Protein AF-A0A9P7ACJ2-F1 (afdb_monomer_lite)

Structure (mmCIF, N/CA/C/O backbone):
data_AF-A0A9P7ACJ2-F1
#
_entry.id   AF-A0A9P7ACJ2-F1
#
loop_
_atom_site.group_PDB
_atom_site.id
_atom_site.type_symbol
_atom_site.label_atom_id
_atom_site.label_alt_id
_atom_site.label_comp_id
_atom_site.label_asym_id
_atom_site.label_entity_id
_atom_site.label_seq_id
_atom_site.pdbx_PDB_ins_code
_atom_site.Cartn_x
_atom_site.Cartn_y
_atom_site.Cartn_z
_atom_site.occupancy
_atom_site.B_iso_or_equiv
_atom_site.auth_seq_id
_atom_site.auth_comp_id
_atom_site.auth_asym_id
_atom_site.auth_atom_id
_atom_site.pdbx_PDB_model_num
ATOM 1 N N . GLU A 1 1 ? 1.907 -16.803 -10.319 1.00 71.00 1 GLU A N 1
ATOM 2 C CA . GLU A 1 1 ? 0.908 -15.993 -9.596 1.00 71.00 1 GLU A CA 1
ATOM 3 C C . GLU A 1 1 ? 1.613 -15.098 -8.576 1.00 71.00 1 GLU A C 1
ATOM 5 O O . GLU A 1 1 ? 2.590 -15.546 -7.972 1.00 71.00 1 GLU A O 1
ATOM 10 N N . TRP A 1 2 ? 1.227 -13.824 -8.471 1.00 79.88 2 TRP A N 1
ATOM 11 C CA . TRP A 1 2 ? 1.824 -12.871 -7.525 1.00 79.88 2 TRP A CA 1
ATOM 12 C C . TRP A 1 2 ? 1.078 -12.921 -6.194 1.00 79.88 2 TRP A C 1
ATOM 14 O O . TRP A 1 2 ? -0.145 -12.898 -6.174 1.00 79.88 2 TRP A O 1
ATOM 24 N N . ASP A 1 3 ? 1.826 -12.978 -5.095 1.00 78.25 3 ASP A N 1
ATOM 25 C CA . ASP A 1 3 ? 1.259 -12.884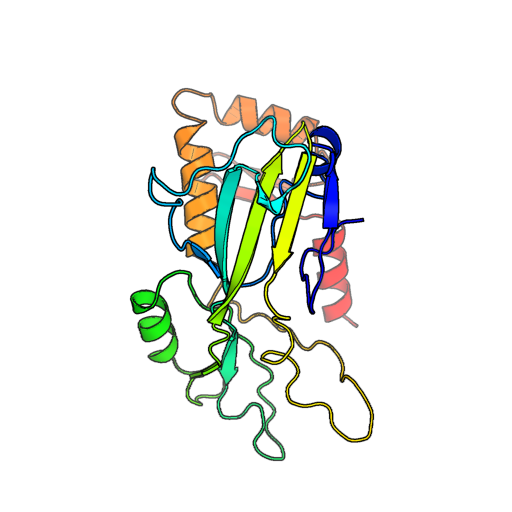 -3.755 1.00 78.25 3 ASP A CA 1
ATOM 26 C C . ASP A 1 3 ? 1.276 -11.418 -3.314 1.00 78.25 3 ASP A C 1
ATOM 28 O O . ASP A 1 3 ? 2.338 -10.799 -3.220 1.00 78.25 3 ASP A O 1
ATOM 32 N N . VAL A 1 4 ? 0.093 -10.858 -3.063 1.00 77.81 4 VAL A N 1
ATOM 33 C CA . VAL A 1 4 ? -0.084 -9.475 -2.603 1.00 77.81 4 VAL A CA 1
ATOM 34 C C . VAL A 1 4 ? 0.288 -9.285 -1.125 1.00 77.81 4 VAL A C 1
ATOM 36 O O . VAL A 1 4 ? 0.447 -8.145 -0.677 1.00 77.81 4 VAL A O 1
ATOM 39 N N . TRP A 1 5 ? 0.503 -10.373 -0.382 1.00 77.56 5 TRP A N 1
ATOM 40 C CA . TRP A 1 5 ? 0.991 -10.407 0.998 1.00 77.56 5 TRP A CA 1
ATOM 41 C C . TRP A 1 5 ? 2.322 -11.161 1.105 1.00 77.56 5 TRP A C 1
ATOM 43 O O . TRP A 1 5 ? 2.452 -12.059 1.934 1.00 77.56 5 TRP A O 1
ATOM 53 N N . PRO A 1 6 ? 3.348 -10.782 0.320 1.00 76.81 6 PRO A N 1
ATOM 54 C CA . PRO A 1 6 ? 4.563 -11.574 0.241 1.00 76.81 6 PRO A CA 1
ATOM 55 C C . PRO A 1 6 ? 5.229 -11.673 1.616 1.00 76.81 6 PRO A C 1
ATOM 57 O O . PRO A 1 6 ? 5.419 -10.660 2.303 1.00 76.81 6 PRO A O 1
ATOM 60 N N . ASP A 1 7 ? 5.609 -12.893 1.985 1.00 71.88 7 ASP A N 1
ATOM 61 C CA . ASP A 1 7 ? 6.256 -13.203 3.251 1.00 71.88 7 ASP A CA 1
ATOM 62 C C . ASP A 1 7 ? 7.425 -14.184 3.109 1.00 71.88 7 ASP A C 1
ATOM 64 O O . ASP A 1 7 ? 7.465 -15.043 2.238 1.00 71.88 7 ASP A O 1
ATOM 68 N N . GLY A 1 8 ? 8.397 -14.057 4.001 1.00 68.81 8 GLY A N 1
ATOM 69 C CA . GLY A 1 8 ? 9.643 -14.806 3.978 1.00 68.81 8 GLY A CA 1
ATOM 70 C C . GLY A 1 8 ? 10.685 -14.231 3.018 1.00 68.81 8 GLY A C 1
ATOM 71 O O . GLY A 1 8 ? 10.589 -13.110 2.513 1.00 68.81 8 GLY A O 1
ATOM 72 N N . HIS A 1 9 ? 11.736 -15.017 2.796 1.00 69.94 9 HIS A N 1
ATOM 73 C CA . HIS A 1 9 ? 12.822 -14.684 1.878 1.00 69.94 9 HIS A CA 1
ATOM 74 C C . HIS A 1 9 ? 12.446 -15.100 0.453 1.00 69.94 9 HIS A C 1
ATOM 76 O O . HIS A 1 9 ? 12.843 -16.157 -0.029 1.00 69.94 9 HIS A O 1
ATOM 82 N N . ILE A 1 10 ? 11.647 -14.271 -0.221 1.00 75.69 10 ILE A N 1
ATOM 83 C CA . ILE A 1 10 ? 11.154 -14.557 -1.573 1.00 75.69 10 ILE A CA 1
ATOM 84 C C . ILE A 1 10 ? 11.964 -13.778 -2.607 1.00 75.69 10 ILE A C 1
ATOM 86 O O . ILE A 1 10 ? 11.751 -12.589 -2.763 1.00 75.69 10 ILE A O 1
ATOM 90 N N . THR A 1 11 ? 12.803 -14.425 -3.413 1.00 83.50 11 THR A N 1
ATOM 91 C CA . THR A 1 11 ? 13.303 -13.779 -4.642 1.00 83.50 11 THR A CA 1
ATOM 92 C C . THR A 1 11 ? 12.479 -14.258 -5.822 1.00 83.50 11 THR A C 1
ATOM 94 O O . THR A 1 11 ? 12.395 -15.459 -6.067 1.00 83.50 11 THR A O 1
ATOM 97 N N . ARG A 1 12 ? 11.849 -13.336 -6.553 1.00 85.56 12 ARG A N 1
ATOM 98 C CA . ARG A 1 12 ? 11.113 -13.673 -7.778 1.00 85.56 12 ARG A CA 1
ATOM 99 C C . ARG A 1 12 ? 11.481 -12.724 -8.905 1.00 85.56 12 ARG A C 1
ATOM 101 O O . ARG A 1 12 ? 11.487 -11.508 -8.724 1.00 85.56 12 ARG A O 1
ATOM 108 N N . ILE A 1 13 ? 11.746 -13.301 -10.070 1.00 88.62 13 ILE A N 1
ATOM 109 C CA . ILE A 1 13 ? 12.074 -12.585 -11.299 1.00 88.62 13 ILE A CA 1
ATOM 110 C C . ILE A 1 13 ? 10.913 -12.768 -12.270 1.00 88.62 13 ILE A C 1
ATOM 112 O O . ILE A 1 13 ? 10.456 -13.884 -12.499 1.00 88.62 13 ILE A O 1
ATOM 116 N N . TYR A 1 14 ? 10.454 -11.665 -12.845 1.00 88.12 14 TYR A N 1
ATOM 117 C CA . TYR A 1 14 ? 9.382 -11.633 -13.830 1.00 88.12 14 TYR A CA 1
ATOM 118 C C . TYR A 1 14 ? 9.870 -10.927 -15.083 1.00 88.12 14 TYR A C 1
ATOM 120 O O . TYR A 1 14 ? 10.712 -10.030 -15.006 1.00 88.12 14 TYR A O 1
ATOM 128 N N . SER A 1 15 ? 9.305 -11.269 -16.239 1.00 89.56 15 SER A N 1
ATOM 129 C CA . SER A 1 15 ? 9.456 -10.406 -17.408 1.00 89.56 15 SER A CA 1
ATOM 130 C C . SER A 1 15 ? 8.738 -9.070 -17.169 1.00 89.56 15 SER A C 1
ATOM 132 O O . SER A 1 15 ? 7.783 -8.979 -16.392 1.00 89.56 15 SER A O 1
ATOM 134 N N . ARG A 1 16 ? 9.159 -8.006 -17.857 1.00 83.81 16 ARG A N 1
ATOM 135 C CA . ARG A 1 16 ? 8.504 -6.692 -17.775 1.00 83.81 16 ARG A CA 1
ATOM 136 C C . ARG A 1 16 ? 7.054 -6.739 -18.266 1.00 83.81 16 ARG A C 1
ATOM 138 O O . ARG A 1 16 ? 6.231 -5.964 -17.786 1.00 83.81 16 ARG A O 1
ATOM 145 N N . LYS A 1 17 ? 6.737 -7.648 -19.196 1.00 86.12 17 LYS A N 1
ATOM 146 C CA . LYS A 1 17 ? 5.363 -7.904 -19.645 1.00 86.12 17 LYS A CA 1
ATOM 147 C C . LYS A 1 17 ? 4.534 -8.534 -18.525 1.00 86.12 17 LYS A C 1
ATOM 149 O O . LYS A 1 17 ? 3.424 -8.079 -18.276 1.00 86.12 17 LYS A O 1
ATOM 154 N N . ASP A 1 18 ? 5.093 -9.508 -17.811 1.00 85.38 18 ASP A N 1
ATOM 155 C CA . ASP A 1 18 ? 4.392 -10.195 -16.721 1.00 85.38 18 ASP A CA 1
ATOM 156 C C . ASP A 1 18 ? 4.177 -9.296 -15.506 1.00 85.38 18 ASP A C 1
ATOM 158 O O . ASP A 1 18 ? 3.111 -9.329 -14.904 1.00 85.38 18 ASP A O 1
ATOM 162 N N . ALA A 1 19 ? 5.143 -8.426 -15.207 1.00 82.88 19 ALA A N 1
ATOM 163 C CA . ALA A 1 19 ? 5.033 -7.435 -14.138 1.00 82.88 19 ALA A CA 1
ATOM 164 C C . ALA A 1 19 ? 3.827 -6.488 -14.296 1.00 82.88 19 ALA A C 1
ATOM 166 O O . ALA A 1 19 ? 3.277 -6.016 -13.302 1.00 82.88 19 ALA A O 1
ATOM 167 N N . LYS A 1 20 ? 3.417 -6.222 -15.543 1.00 81.94 20 LYS A N 1
ATOM 168 C CA . LYS A 1 20 ? 2.295 -5.334 -15.875 1.00 81.94 20 LYS A CA 1
ATOM 169 C C . LYS A 1 20 ? 0.945 -6.042 -15.938 1.00 81.94 20 LYS A C 1
ATOM 171 O O . LYS A 1 20 ? -0.063 -5.367 -16.146 1.00 81.94 20 LYS A O 1
ATOM 176 N N . ARG A 1 21 ? 0.901 -7.372 -15.819 1.00 80.31 21 ARG A N 1
ATOM 177 C CA . ARG A 1 21 ? -0.377 -8.088 -15.859 1.00 80.31 21 ARG A CA 1
ATOM 178 C C . ARG A 1 21 ? -1.248 -7.678 -14.663 1.00 80.31 21 ARG A C 1
ATOM 180 O O . ARG A 1 21 ? -0.685 -7.391 -13.601 1.00 80.31 21 ARG A O 1
ATOM 187 N N . PRO A 1 22 ? -2.585 -7.653 -14.798 1.00 74.81 22 PRO A N 1
ATOM 188 C CA . PRO A 1 22 ? -3.486 -7.224 -13.727 1.00 74.81 22 PRO A CA 1
ATOM 189 C C . PRO A 1 22 ? -3.296 -7.979 -12.407 1.00 74.81 22 PRO A C 1
ATOM 191 O O . PRO A 1 22 ? -3.465 -7.389 -11.345 1.00 74.81 22 PRO A O 1
ATOM 194 N N . GLU A 1 23 ? -2.889 -9.250 -12.457 1.00 73.44 23 GLU A N 1
ATOM 195 C CA . GLU A 1 23 ? -2.688 -10.087 -11.268 1.00 73.44 23 GLU A CA 1
ATOM 196 C C . GLU A 1 23 ? -1.407 -9.713 -10.504 1.00 73.44 23 GLU A C 1
ATOM 198 O O . GLU A 1 23 ? -1.328 -9.885 -9.291 1.00 73.44 23 GLU A O 1
ATOM 203 N N . VAL A 1 24 ? -0.393 -9.185 -11.201 1.00 75.69 24 VAL A N 1
ATOM 204 C CA . VAL A 1 24 ? 0.878 -8.740 -10.599 1.00 75.69 24 VAL A CA 1
ATOM 205 C C . VAL A 1 24 ? 0.827 -7.258 -10.238 1.00 75.69 24 VAL A C 1
ATOM 207 O O . VAL A 1 24 ? 1.376 -6.848 -9.214 1.00 75.69 24 VAL A O 1
ATOM 210 N N . ASN A 1 25 ? 0.152 -6.460 -11.072 1.00 76.06 25 ASN A N 1
ATOM 211 C CA . ASN A 1 25 ? -0.132 -5.044 -10.869 1.00 76.06 25 ASN A CA 1
ATOM 212 C C . ASN A 1 25 ? 1.092 -4.264 -10.362 1.00 76.06 25 ASN A C 1
ATOM 214 O O . ASN A 1 25 ? 1.044 -3.661 -9.291 1.00 76.06 25 ASN A O 1
ATOM 218 N N . ASP A 1 26 ? 2.220 -4.316 -11.078 1.00 77.38 26 ASP A N 1
ATOM 219 C CA . ASP A 1 26 ? 3.465 -3.629 -10.700 1.00 77.38 26 ASP A CA 1
ATOM 220 C C . ASP A 1 26 ? 3.957 -3.951 -9.270 1.00 77.38 26 ASP A C 1
ATOM 222 O O . ASP A 1 26 ? 4.534 -3.100 -8.584 1.00 77.38 26 ASP A O 1
ATOM 226 N N . PHE A 1 27 ? 3.754 -5.191 -8.812 1.00 81.62 27 PHE A N 1
ATOM 227 C CA . PHE A 1 27 ? 4.180 -5.666 -7.490 1.00 81.62 27 PHE A CA 1
ATOM 228 C C . PHE A 1 27 ? 3.564 -4.864 -6.343 1.00 81.62 27 PHE A C 1
ATOM 230 O O . PHE A 1 27 ? 4.227 -4.529 -5.351 1.00 81.62 27 PHE A O 1
ATOM 237 N N . HIS A 1 28 ? 2.283 -4.515 -6.473 1.00 77.75 28 HIS A N 1
ATOM 238 C CA . HIS A 1 28 ? 1.547 -3.954 -5.352 1.00 77.75 28 HIS A CA 1
ATOM 239 C C . HIS A 1 28 ? 1.522 -4.965 -4.201 1.00 77.75 28 HIS A C 1
ATOM 241 O O . HIS A 1 28 ? 1.090 -6.105 -4.355 1.00 77.75 28 HIS A O 1
ATOM 247 N N . VAL A 1 29 ? 1.990 -4.512 -3.039 1.00 78.56 29 VAL A N 1
ATOM 248 C CA . VAL A 1 29 ? 1.886 -5.244 -1.778 1.00 78.56 29 VAL A CA 1
ATOM 249 C C . VAL A 1 29 ? 0.831 -4.588 -0.909 1.00 78.56 29 VAL A C 1
ATOM 251 O O . VAL A 1 29 ? 0.730 -3.356 -0.840 1.00 78.56 29 VAL A O 1
ATOM 254 N N . HIS A 1 30 ? 0.075 -5.413 -0.204 1.00 79.56 30 HIS A N 1
ATOM 255 C CA . HIS A 1 30 ? -0.868 -4.960 0.794 1.00 79.56 30 HIS A CA 1
ATOM 256 C C . HIS A 1 30 ? -0.220 -4.733 2.154 1.00 79.56 30 HIS A C 1
ATOM 258 O O . HIS A 1 30 ? -0.881 -4.186 3.022 1.00 79.56 30 HIS A O 1
ATOM 264 N N . TRP A 1 31 ? 1.073 -4.972 2.358 1.00 81.38 31 TRP A N 1
ATOM 265 C CA . TRP A 1 31 ? 1.761 -4.486 3.558 1.00 81.38 31 TRP A CA 1
ATOM 266 C C . TRP A 1 31 ? 1.743 -2.951 3.659 1.00 81.38 31 TRP A C 1
ATOM 268 O O . TRP A 1 31 ? 1.860 -2.236 2.659 1.00 81.38 31 TRP A O 1
ATOM 278 N N . ALA A 1 32 ? 1.553 -2.410 4.868 1.00 83.81 32 ALA A N 1
ATOM 279 C CA . ALA A 1 32 ? 1.722 -0.978 5.108 1.00 83.81 32 ALA A CA 1
ATOM 280 C C . ALA A 1 32 ? 3.204 -0.643 4.973 1.00 83.81 32 ALA A C 1
ATOM 282 O O . ALA A 1 32 ? 4.017 -1.207 5.699 1.00 83.81 32 ALA A O 1
ATOM 283 N N . CYS A 1 33 ? 3.575 0.232 4.040 1.00 85.69 33 CYS A N 1
ATOM 284 C CA . CYS A 1 33 ? 4.981 0.536 3.802 1.00 85.69 33 CYS A CA 1
ATOM 285 C C . CYS A 1 33 ? 5.240 2.027 3.593 1.00 85.69 33 CYS A C 1
ATOM 287 O O . CYS A 1 33 ? 4.452 2.719 2.947 1.00 85.69 33 CYS A O 1
ATOM 289 N N . GLU A 1 34 ? 6.393 2.492 4.067 1.00 86.44 34 GLU A N 1
ATOM 290 C CA . GLU A 1 34 ? 6.964 3.793 3.725 1.00 86.44 34 GLU A CA 1
ATOM 291 C C . GLU A 1 34 ? 7.987 3.659 2.585 1.00 86.44 34 GLU A C 1
ATOM 293 O O . GLU A 1 34 ? 8.713 2.667 2.484 1.00 86.44 34 GLU A O 1
ATOM 298 N N . GLY A 1 35 ? 8.047 4.652 1.694 1.00 87.19 35 GLY A N 1
ATOM 299 C CA . GLY A 1 35 ? 9.076 4.715 0.654 1.00 87.19 35 GLY A CA 1
ATOM 300 C C . GLY A 1 35 ? 10.391 5.244 1.225 1.00 87.19 35 GLY A C 1
ATOM 301 O O . GLY A 1 35 ? 10.398 6.289 1.866 1.00 87.19 35 GLY A O 1
ATOM 302 N N . LEU A 1 36 ? 11.512 4.567 0.956 1.00 85.94 36 LEU A N 1
ATOM 303 C CA . LEU A 1 36 ? 12.842 4.974 1.446 1.00 85.94 36 LEU A CA 1
ATOM 304 C C . LEU A 1 36 ? 13.647 5.814 0.436 1.00 85.94 36 LEU A C 1
ATOM 306 O O . LEU A 1 36 ? 14.858 5.973 0.584 1.00 85.94 36 LEU A O 1
ATOM 310 N N . GLY A 1 37 ? 12.983 6.347 -0.592 1.00 77.56 37 GLY A N 1
ATOM 311 C CA . GLY A 1 37 ? 13.611 7.147 -1.642 1.00 77.56 37 GLY A CA 1
ATOM 312 C C . GLY A 1 37 ? 14.403 6.332 -2.673 1.00 77.56 37 GLY A C 1
ATOM 313 O O . GLY A 1 37 ? 14.622 5.126 -2.536 1.00 77.56 37 GLY A O 1
ATOM 314 N N . ALA A 1 38 ? 14.800 7.011 -3.751 1.00 67.69 38 ALA A N 1
ATOM 315 C CA . ALA A 1 38 ? 15.599 6.428 -4.825 1.00 67.69 38 ALA A CA 1
ATOM 316 C C . ALA A 1 38 ? 17.074 6.248 -4.399 1.00 67.69 38 ALA A C 1
ATOM 318 O O . ALA A 1 38 ? 17.562 6.978 -3.532 1.00 67.69 38 ALA A O 1
ATOM 319 N N . PRO A 1 39 ? 17.821 5.303 -5.004 1.00 65.50 39 PRO A N 1
ATOM 320 C CA . PRO A 1 39 ? 19.267 5.205 -4.806 1.00 65.50 39 PRO A CA 1
ATOM 321 C C . PRO A 1 39 ? 19.976 6.535 -5.115 1.00 65.50 39 PRO A C 1
ATOM 323 O O . PRO A 1 39 ? 19.610 7.234 -6.063 1.00 65.50 39 PRO A O 1
ATOM 326 N N . ARG A 1 40 ? 21.039 6.858 -4.362 1.00 65.75 40 ARG A N 1
ATOM 327 C CA . ARG A 1 40 ? 21.970 7.942 -4.732 1.00 65.75 40 ARG A CA 1
ATOM 328 C C . ARG A 1 40 ? 22.562 7.657 -6.122 1.00 65.75 40 ARG A C 1
ATOM 330 O O . ARG A 1 40 ? 22.752 6.494 -6.470 1.00 65.75 40 ARG A O 1
ATOM 337 N N . LYS A 1 41 ? 22.862 8.707 -6.905 1.00 59.06 41 LYS A N 1
ATOM 338 C CA . LYS A 1 41 ? 23.343 8.610 -8.306 1.00 59.06 41 LYS A CA 1
ATOM 339 C C . LYS A 1 41 ? 24.493 7.606 -8.495 1.00 59.06 41 LYS A C 1
ATOM 341 O O . LYS A 1 41 ? 24.483 6.879 -9.475 1.00 59.06 41 LYS A O 1
ATOM 346 N N . GLN A 1 42 ? 25.401 7.524 -7.526 1.00 54.41 42 GLN A N 1
ATOM 347 C CA . GLN A 1 42 ? 26.568 6.630 -7.513 1.00 54.41 42 GLN A CA 1
ATOM 348 C C . GLN A 1 42 ? 26.261 5.128 -7.310 1.00 54.41 42 GLN A C 1
ATOM 350 O O . GLN A 1 42 ? 27.172 4.314 -7.329 1.00 54.41 42 GLN A O 1
ATOM 355 N N . HIS A 1 43 ? 24.997 4.748 -7.090 1.00 57.47 43 HIS A N 1
ATOM 356 C CA . HIS A 1 43 ? 24.554 3.354 -6.922 1.00 57.47 43 HIS A CA 1
ATOM 357 C C . HIS A 1 43 ? 23.415 3.001 -7.890 1.00 57.47 43 HIS A C 1
ATOM 359 O O . HIS A 1 43 ? 22.487 2.269 -7.532 1.00 57.47 43 HIS A O 1
ATOM 365 N N . ARG A 1 44 ? 23.418 3.591 -9.091 1.00 70.38 44 ARG A N 1
ATOM 366 C CA . ARG A 1 44 ? 22.494 3.195 -10.156 1.00 70.38 44 ARG A CA 1
ATOM 367 C C . ARG A 1 44 ? 23.123 2.034 -10.915 1.00 70.38 44 ARG A C 1
ATOM 369 O O . ARG A 1 44 ? 24.135 2.230 -11.573 1.00 70.38 44 ARG A O 1
ATOM 376 N N . GLY A 1 45 ? 22.527 0.852 -10.792 1.00 82.06 45 GLY A N 1
ATOM 377 C CA . GLY A 1 45 ? 22.808 -0.250 -11.706 1.00 82.06 45 GLY A CA 1
ATOM 378 C C . GLY A 1 45 ? 22.383 0.077 -13.142 1.00 82.06 45 GLY A C 1
ATOM 379 O O . GLY A 1 45 ? 21.940 1.192 -13.429 1.00 82.06 45 GLY A O 1
ATOM 380 N N . SER A 1 46 ? 22.504 -0.891 -14.041 1.00 87.12 46 SER A N 1
ATOM 381 C CA . SER A 1 46 ? 22.156 -0.756 -15.456 1.00 87.12 46 SER A CA 1
ATOM 382 C C . SER A 1 46 ? 20.797 -1.386 -15.764 1.00 87.12 46 SER A C 1
ATOM 384 O O . SER A 1 46 ? 20.407 -2.380 -15.158 1.00 87.12 46 SER A O 1
ATOM 386 N N . LEU A 1 47 ? 20.052 -0.814 -16.716 1.00 88.00 47 LEU A N 1
ATOM 387 C CA . LEU A 1 47 ? 18.859 -1.480 -17.255 1.00 88.00 47 LEU A CA 1
ATOM 388 C C . LEU A 1 47 ? 19.227 -2.658 -18.156 1.00 88.00 47 LEU A C 1
ATOM 390 O O . LEU A 1 47 ? 18.407 -3.558 -18.301 1.00 88.00 47 LEU A O 1
ATOM 394 N N . ASP A 1 48 ? 20.444 -2.667 -18.693 1.00 91.44 48 ASP A N 1
ATOM 395 C CA . ASP A 1 48 ? 20.952 -3.701 -19.597 1.00 91.44 48 ASP A CA 1
ATOM 396 C C . ASP A 1 48 ? 21.724 -4.799 -18.852 1.00 91.44 48 ASP A C 1
ATOM 398 O O . ASP A 1 48 ? 22.253 -5.717 -19.471 1.00 91.44 48 ASP A O 1
ATOM 402 N N . ALA A 1 49 ? 21.789 -4.709 -17.519 1.00 89.38 49 ALA A N 1
ATOM 403 C CA . ALA A 1 49 ? 22.415 -5.720 -16.679 1.00 89.38 49 ALA A CA 1
ATOM 404 C C . ALA A 1 49 ? 21.733 -7.082 -16.847 1.00 89.38 49 ALA A C 1
ATOM 406 O O . ALA A 1 49 ? 20.507 -7.166 -16.776 1.00 89.38 49 ALA A O 1
ATOM 407 N N . LEU A 1 50 ? 22.538 -8.136 -16.999 1.00 90.31 50 LEU A N 1
ATOM 408 C CA . LEU A 1 50 ? 22.059 -9.515 -17.129 1.00 90.31 50 LEU A CA 1
ATOM 409 C C . LEU A 1 50 ? 21.505 -10.057 -15.807 1.00 90.31 50 LEU A C 1
ATOM 411 O O . LEU A 1 50 ? 20.531 -10.809 -15.800 1.00 90.31 50 LEU A O 1
ATOM 415 N N . GLU A 1 51 ? 22.098 -9.622 -14.696 1.00 89.50 51 GLU A N 1
ATOM 416 C CA . GLU A 1 51 ? 21.738 -10.020 -13.339 1.00 89.50 51 GLU A CA 1
ATOM 417 C C . GLU A 1 51 ? 21.069 -8.870 -12.580 1.00 89.50 51 GLU A C 1
ATOM 419 O O . GLU A 1 51 ? 21.394 -7.689 -12.742 1.00 89.50 51 GLU A O 1
ATOM 424 N N . TRP A 1 52 ? 20.119 -9.200 -11.705 1.00 88.62 52 TRP A N 1
ATOM 425 C CA . TRP A 1 52 ? 19.311 -8.186 -11.020 1.00 88.62 52 TRP A CA 1
ATOM 426 C C . TRP A 1 52 ? 20.110 -7.360 -10.005 1.00 88.62 52 TRP A C 1
ATOM 428 O O . TRP A 1 52 ? 19.745 -6.216 -9.730 1.00 88.62 52 TRP A O 1
ATOM 438 N N . GLN A 1 53 ? 21.190 -7.922 -9.459 1.00 88.69 53 GLN A N 1
ATOM 439 C CA . GLN A 1 53 ? 22.096 -7.290 -8.498 1.00 88.69 53 GLN A CA 1
ATOM 440 C C . GLN A 1 53 ? 22.794 -6.072 -9.112 1.00 88.69 53 GLN A C 1
ATOM 442 O O . GLN A 1 53 ? 23.055 -5.086 -8.421 1.00 88.69 53 GLN A O 1
ATOM 447 N N . GLU A 1 54 ? 23.040 -6.134 -10.418 1.00 88.81 54 GLU A N 1
ATOM 448 C CA . GLU A 1 54 ? 23.618 -5.066 -11.232 1.00 88.81 54 GLU A CA 1
ATOM 449 C C . GLU A 1 54 ? 22.534 -4.185 -11.872 1.00 88.81 54 GLU A C 1
ATOM 451 O O . GLU A 1 54 ? 22.839 -3.195 -12.534 1.00 88.81 54 GLU A O 1
ATOM 456 N N . GLY A 1 55 ? 21.261 -4.521 -11.649 1.00 88.12 55 GLY A N 1
ATOM 457 C CA . GLY A 1 55 ? 20.089 -3.833 -12.165 1.00 88.12 55 GLY A CA 1
ATOM 458 C C . GLY A 1 55 ? 19.809 -2.474 -11.520 1.00 88.12 55 GLY A C 1
ATOM 459 O O . GLY A 1 55 ? 20.252 -2.145 -10.413 1.00 88.12 55 GLY A O 1
ATOM 460 N N . VAL A 1 56 ? 18.972 -1.665 -12.170 1.00 88.19 56 VAL A N 1
ATOM 461 C CA . VAL A 1 56 ? 18.477 -0.412 -11.582 1.00 88.19 56 VAL A CA 1
ATOM 462 C C . VAL A 1 56 ? 17.476 -0.719 -10.472 1.00 88.19 56 VAL A C 1
ATOM 464 O O . VAL A 1 56 ? 16.356 -1.155 -10.736 1.00 88.19 56 VAL A O 1
ATOM 467 N N . ARG A 1 57 ? 17.811 -0.391 -9.220 1.00 87.94 57 ARG A N 1
ATOM 468 C CA . ARG A 1 57 ? 16.833 -0.400 -8.121 1.00 87.94 57 ARG A CA 1
ATOM 469 C C . ARG A 1 57 ? 15.810 0.725 -8.298 1.00 87.94 57 ARG A C 1
ATOM 471 O O . ARG A 1 57 ? 16.127 1.897 -8.087 1.00 87.94 57 ARG A O 1
ATOM 478 N N . THR A 1 58 ? 14.571 0.378 -8.629 1.00 85.62 58 THR A N 1
ATOM 479 C CA . THR A 1 58 ? 13.489 1.342 -8.885 1.00 85.62 58 THR A CA 1
ATOM 480 C C . THR A 1 58 ? 12.596 1.600 -7.689 1.00 85.62 58 THR A C 1
ATOM 482 O O . THR A 1 58 ? 11.948 2.642 -7.610 1.00 85.62 58 THR A O 1
ATOM 485 N N . THR A 1 59 ? 12.504 0.659 -6.757 1.00 85.75 59 THR A N 1
ATOM 486 C CA . THR A 1 59 ? 11.669 0.826 -5.568 1.00 85.75 59 THR A CA 1
ATOM 487 C C . THR A 1 59 ? 12.387 0.275 -4.363 1.00 85.75 59 THR A C 1
ATOM 489 O O . THR A 1 59 ? 13.053 -0.752 -4.436 1.00 85.75 59 THR A O 1
A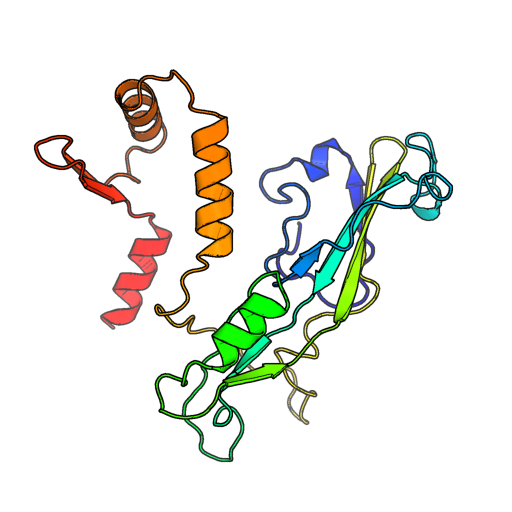TOM 492 N N . ARG A 1 60 ? 12.229 0.986 -3.254 1.00 87.88 60 ARG A N 1
ATOM 493 C CA . ARG A 1 60 ? 12.670 0.556 -1.942 1.00 87.88 60 ARG A CA 1
ATOM 494 C C . ARG A 1 60 ? 11.615 0.973 -0.941 1.00 87.88 60 ARG A C 1
ATOM 496 O O . ARG A 1 60 ? 11.356 2.172 -0.793 1.00 87.88 60 ARG A O 1
ATOM 503 N N . ARG A 1 61 ? 10.987 0.004 -0.283 1.00 86.44 61 ARG A N 1
ATOM 504 C CA . ARG A 1 61 ? 9.994 0.291 0.753 1.00 86.44 61 ARG A CA 1
ATOM 505 C C . ARG A 1 61 ? 10.332 -0.439 2.036 1.00 86.44 61 ARG A C 1
ATOM 507 O O . ARG A 1 61 ? 10.907 -1.523 2.002 1.00 86.44 61 ARG A O 1
ATOM 514 N N . ARG A 1 62 ? 9.977 0.179 3.156 1.00 88.25 62 ARG A N 1
ATOM 515 C CA . ARG A 1 62 ? 10.060 -0.416 4.485 1.00 88.25 62 ARG A CA 1
ATOM 516 C C . ARG A 1 62 ? 8.658 -0.709 4.982 1.00 88.25 62 ARG A C 1
ATOM 518 O O . ARG A 1 62 ? 7.810 0.174 4.931 1.00 88.25 62 ARG A O 1
ATOM 525 N N . CYS A 1 63 ? 8.424 -1.919 5.461 1.00 86.88 63 CYS A N 1
ATOM 526 C CA . CYS A 1 63 ? 7.188 -2.289 6.120 1.00 86.88 63 CYS A CA 1
ATOM 527 C C . CYS A 1 63 ? 7.076 -1.566 7.469 1.00 86.88 63 CYS A C 1
ATOM 529 O O . CYS A 1 63 ? 7.996 -1.596 8.289 1.00 86.88 63 CYS A O 1
ATOM 531 N N . ASN A 1 64 ? 5.929 -0.934 7.693 1.00 86.38 64 ASN A N 1
ATOM 532 C CA . ASN A 1 64 ? 5.585 -0.253 8.932 1.00 86.38 64 ASN A CA 1
ATOM 533 C C . ASN A 1 64 ? 4.999 -1.225 9.965 1.00 86.38 64 ASN A C 1
ATOM 535 O O . ASN A 1 64 ? 4.797 -0.821 11.097 1.00 86.38 64 ASN A O 1
ATOM 539 N N . GLY A 1 65 ? 4.746 -2.491 9.623 1.00 86.69 65 GLY A N 1
ATOM 540 C CA . GLY A 1 65 ? 4.156 -3.477 10.533 1.00 86.69 65 GLY A CA 1
ATOM 541 C C . GLY A 1 65 ? 2.661 -3.271 10.737 1.00 86.69 65 GLY A C 1
ATOM 542 O O . GLY A 1 65 ? 1.953 -2.961 9.776 1.00 86.69 65 GLY A O 1
ATOM 543 N N . VAL A 1 66 ? 2.191 -3.455 11.971 1.00 86.69 66 VAL A N 1
ATOM 544 C CA . VAL A 1 66 ? 0.770 -3.358 12.342 1.00 86.69 66 VAL A CA 1
ATOM 545 C C . VAL A 1 66 ? 0.577 -2.609 13.651 1.00 86.69 66 VAL A C 1
ATOM 547 O O . VAL A 1 66 ? 1.468 -2.578 14.493 1.00 86.69 66 VAL A O 1
ATOM 550 N N . ILE A 1 67 ? -0.582 -1.983 13.817 1.00 85.06 67 ILE A N 1
ATOM 551 C CA . ILE A 1 67 ? -1.024 -1.439 15.099 1.00 85.06 67 ILE A CA 1
ATOM 552 C C . ILE A 1 67 ? -2.068 -2.407 15.657 1.00 85.06 67 ILE A C 1
ATOM 554 O O . ILE A 1 67 ? -3.005 -2.759 14.948 1.00 85.06 67 ILE A O 1
ATOM 558 N N . VAL A 1 68 ? -1.909 -2.853 16.896 1.00 86.75 68 VAL A N 1
ATOM 559 C CA . VAL A 1 68 ? -2.807 -3.819 17.544 1.00 86.75 68 VAL A CA 1
ATOM 560 C C . VAL A 1 68 ? -3.378 -3.244 18.830 1.00 86.75 68 VAL A C 1
ATOM 562 O O . VAL A 1 68 ? -2.815 -2.322 19.420 1.00 86.75 68 VAL A O 1
ATOM 565 N N . CYS A 1 69 ? -4.511 -3.779 19.270 1.00 86.06 69 CYS A N 1
ATOM 566 C CA . CYS A 1 69 ? -5.041 -3.486 20.594 1.00 86.06 69 CYS A CA 1
ATOM 567 C C . CYS A 1 69 ? -4.115 -4.045 21.689 1.00 86.06 69 CYS A C 1
ATOM 569 O O . CYS A 1 69 ? -3.652 -5.177 21.584 1.00 86.06 69 CYS A O 1
ATOM 571 N N . ALA A 1 70 ? -3.882 -3.307 22.778 1.00 86.31 70 ALA A N 1
ATOM 572 C CA . ALA A 1 70 ? -3.151 -3.848 23.931 1.00 86.31 70 ALA A CA 1
ATOM 573 C C . ALA A 1 70 ? -3.854 -5.063 24.571 1.00 86.31 70 ALA A C 1
ATOM 575 O O . ALA A 1 70 ? -3.196 -5.943 25.118 1.00 86.31 70 ALA A O 1
ATOM 576 N N . ASN A 1 71 ? -5.182 -5.150 24.441 1.00 82.00 71 ASN A N 1
ATOM 577 C CA . ASN A 1 71 ? -5.978 -6.293 24.897 1.00 82.00 71 ASN A CA 1
ATOM 578 C C . ASN A 1 71 ? -6.060 -7.430 23.863 1.00 82.00 71 ASN A C 1
ATOM 580 O O . ASN A 1 71 ? -6.922 -8.294 23.981 1.00 82.00 71 ASN A O 1
ATOM 584 N N . HIS A 1 72 ? -5.206 -7.427 22.836 1.00 72.12 72 HIS A N 1
ATOM 585 C CA . HIS A 1 72 ? -5.184 -8.477 21.817 1.00 72.12 72 HIS A CA 1
ATOM 586 C C . HIS A 1 72 ? -4.703 -9.830 22.374 1.00 72.12 72 HIS A C 1
ATOM 588 O O . HIS A 1 72 ? -5.173 -10.873 21.937 1.00 72.12 72 HIS A O 1
ATOM 594 N N . GLU A 1 73 ? -3.781 -9.827 23.347 1.00 64.44 73 GLU A N 1
ATOM 595 C CA . GLU A 1 73 ? -3.126 -11.049 23.857 1.00 64.44 73 GLU A CA 1
ATOM 596 C C . GLU A 1 73 ? -3.309 -11.284 25.366 1.00 64.44 73 GLU A C 1
ATOM 598 O O . GLU A 1 73 ? -2.854 -12.298 25.903 1.00 64.44 73 GLU A O 1
ATOM 603 N N . SER A 1 74 ? -3.964 -10.370 26.089 1.00 55.72 74 SER A N 1
ATOM 604 C CA . SER A 1 74 ? -4.236 -10.576 27.511 1.00 55.72 74 SER A CA 1
ATOM 605 C C . SER A 1 74 ? -5.209 -11.744 27.657 1.00 55.72 74 SER A C 1
ATOM 607 O O . SER A 1 74 ? -6.358 -11.619 27.275 1.00 55.72 74 SER A O 1
ATOM 609 N N . LYS A 1 75 ? -4.734 -12.898 28.149 1.00 42.38 75 LYS A N 1
ATOM 610 C CA . LYS A 1 75 ? -5.486 -14.137 28.458 1.00 42.38 75 LYS A CA 1
ATOM 611 C C . LYS A 1 75 ? -6.998 -13.900 28.692 1.00 42.38 75 LYS A C 1
ATOM 613 O O . LYS A 1 75 ? -7.404 -13.638 29.820 1.00 42.38 75 LYS A O 1
ATOM 618 N N . GLY A 1 76 ? -7.806 -13.988 27.625 1.00 53.38 76 GLY A N 1
ATOM 619 C CA . GLY A 1 76 ? -9.257 -13.713 27.627 1.00 53.38 76 GLY A CA 1
ATOM 620 C C . GLY A 1 76 ? -9.727 -12.460 26.858 1.00 53.38 76 GLY A C 1
ATOM 621 O O . GLY A 1 76 ? -10.919 -12.164 26.851 1.00 53.38 76 GLY A O 1
ATOM 622 N N . GLY A 1 77 ? -8.827 -11.716 26.217 1.00 55.22 77 GLY A N 1
ATOM 623 C CA . GLY A 1 77 ? -9.102 -10.466 25.514 1.00 55.22 77 GLY A CA 1
ATOM 624 C C . GLY A 1 77 ? -9.849 -10.678 24.199 1.00 55.22 77 GLY A C 1
ATOM 625 O O . GLY A 1 77 ? -9.371 -11.346 23.289 1.00 55.22 77 GLY A O 1
ATOM 626 N N . SER A 1 78 ? -11.033 -10.079 24.090 1.00 67.19 78 SER A N 1
ATOM 627 C CA . SER A 1 78 ? -11.952 -10.200 22.949 1.00 67.19 78 SER A CA 1
ATOM 628 C C . SER A 1 78 ? -11.649 -9.245 21.786 1.00 67.19 78 SER A C 1
ATOM 630 O O . SER A 1 78 ? -12.402 -9.192 20.813 1.00 67.19 78 SER A O 1
ATOM 632 N N . CYS A 1 79 ? -10.578 -8.447 21.869 1.00 73.75 79 CYS A N 1
ATOM 633 C CA . CYS A 1 79 ? -10.335 -7.371 20.914 1.00 73.75 79 CYS A CA 1
ATOM 634 C C . CYS A 1 79 ? -9.288 -7.748 19.857 1.00 73.75 79 CYS A C 1
ATOM 636 O O . CYS A 1 79 ? -8.118 -7.377 19.948 1.00 73.75 79 CYS A O 1
ATOM 638 N N . ALA A 1 80 ? -9.747 -8.423 18.802 1.00 75.38 80 ALA A N 1
ATOM 639 C CA . ALA A 1 80 ? -8.957 -8.807 17.626 1.00 75.38 80 ALA A CA 1
ATOM 640 C C . ALA A 1 80 ? -8.737 -7.650 16.622 1.00 75.38 80 ALA A C 1
ATOM 642 O O . ALA A 1 80 ? -8.666 -7.855 15.410 1.00 75.38 80 ALA A O 1
ATOM 643 N N . ILE A 1 81 ? -8.688 -6.401 17.101 1.00 76.75 81 ILE A N 1
ATOM 644 C CA . ILE A 1 81 ? -8.525 -5.242 16.220 1.00 76.75 81 ILE A CA 1
ATOM 645 C C . ILE A 1 81 ? -7.075 -5.137 15.764 1.00 76.75 81 ILE A C 1
ATOM 647 O O . ILE A 1 81 ? -6.166 -4.880 16.558 1.00 76.75 81 ILE A O 1
ATOM 651 N N . VAL A 1 82 ? -6.904 -5.240 14.447 1.00 77.56 82 VAL A N 1
ATOM 652 C CA . VAL A 1 82 ? -5.658 -4.957 13.743 1.00 77.56 82 VAL A CA 1
ATOM 653 C C . VAL A 1 82 ? -5.860 -3.733 12.861 1.00 77.56 82 VAL A C 1
ATOM 655 O O . VAL A 1 82 ? -6.729 -3.670 11.990 1.00 77.56 82 VAL A O 1
ATOM 658 N N . VAL A 1 83 ? -5.027 -2.732 13.095 1.00 81.19 83 VAL A N 1
ATOM 659 C CA . VAL A 1 83 ? -5.031 -1.455 12.402 1.00 81.19 83 VAL A CA 1
ATOM 660 C C . VAL A 1 83 ? -3.838 -1.384 11.462 1.00 81.19 83 VAL A C 1
ATOM 662 O O . VAL A 1 83 ? -2.687 -1.617 11.836 1.00 81.19 83 VAL A O 1
ATOM 665 N N . ARG A 1 84 ? -4.110 -0.976 10.222 1.00 83.69 84 ARG A N 1
ATOM 666 C CA . ARG A 1 84 ? -3.069 -0.665 9.248 1.00 83.69 84 ARG A CA 1
ATOM 667 C C . ARG A 1 84 ? -2.345 0.634 9.643 1.00 83.69 84 ARG A C 1
ATOM 669 O O . ARG A 1 84 ? -2.986 1.691 9.669 1.00 83.69 84 ARG A O 1
ATOM 676 N N . PRO A 1 85 ? -1.017 0.615 9.859 1.00 85.25 85 PRO A N 1
ATOM 677 C CA . PRO A 1 85 ? -0.262 1.839 10.055 1.00 85.25 85 PRO A CA 1
ATOM 678 C C . PRO A 1 85 ? -0.307 2.702 8.795 1.00 85.25 85 PRO A C 1
ATOM 680 O O . PRO A 1 85 ? -0.234 2.220 7.659 1.00 85.25 85 PRO A O 1
ATOM 683 N N . THR A 1 86 ? -0.389 4.006 8.996 1.00 84.38 86 THR A N 1
ATOM 684 C CA . THR A 1 86 ? -0.200 5.002 7.945 1.00 84.38 86 THR A CA 1
ATOM 685 C C . THR A 1 86 ? 1.251 5.006 7.457 1.00 84.38 86 THR A C 1
ATOM 687 O O . THR A 1 86 ? 2.137 4.348 8.003 1.00 84.38 86 THR A O 1
ATOM 690 N N . THR A 1 87 ? 1.511 5.716 6.361 1.00 78.44 87 THR A N 1
ATOM 691 C CA . THR A 1 87 ? 2.805 5.660 5.665 1.00 78.44 87 THR A CA 1
ATOM 692 C C . THR A 1 87 ? 3.899 6.514 6.298 1.00 78.44 87 THR A C 1
ATOM 694 O O . THR A 1 87 ? 5.046 6.385 5.889 1.00 78.44 87 THR A O 1
ATOM 697 N N . THR A 1 88 ? 3.591 7.385 7.266 1.00 81.19 88 THR A N 1
ATOM 698 C CA . THR A 1 88 ? 4.586 8.271 7.889 1.00 81.19 88 THR A CA 1
ATOM 699 C C . THR A 1 88 ? 4.569 8.143 9.405 1.00 81.19 88 THR A C 1
ATOM 701 O O . THR A 1 88 ? 3.507 8.054 10.015 1.00 81.19 88 THR A O 1
ATOM 704 N N . LYS A 1 89 ? 5.748 8.212 10.033 1.00 85.06 89 LYS A N 1
ATOM 705 C CA . LYS A 1 89 ? 5.893 8.097 11.496 1.00 85.06 89 LYS A CA 1
ATOM 706 C C . LYS A 1 89 ? 5.025 9.091 12.273 1.00 85.06 89 LYS A C 1
ATOM 708 O O . LYS A 1 89 ? 4.428 8.726 13.276 1.00 85.06 89 LYS A O 1
ATOM 713 N N . LYS A 1 90 ? 4.908 10.329 11.779 1.00 87.31 90 LYS A N 1
ATOM 714 C CA . LYS A 1 90 ? 4.066 11.371 12.390 1.00 87.31 90 LYS A CA 1
ATOM 715 C C . LYS A 1 90 ? 2.585 10.982 12.403 1.00 87.31 90 LYS A C 1
ATOM 717 O O . LYS A 1 90 ? 1.890 11.260 13.371 1.00 87.31 90 LYS A O 1
ATOM 722 N N . LEU A 1 91 ? 2.097 10.370 11.325 1.00 84.88 91 LEU A N 1
ATOM 723 C CA . LEU A 1 91 ? 0.707 9.928 11.247 1.00 84.88 91 LEU A CA 1
ATOM 724 C C . LEU A 1 91 ? 0.475 8.640 12.042 1.00 84.88 91 LEU A C 1
ATOM 726 O O . LEU A 1 91 ? -0.593 8.491 12.619 1.00 84.88 91 LEU A O 1
ATOM 730 N N . ILE A 1 92 ? 1.475 7.760 12.136 1.00 85.12 92 ILE A N 1
ATOM 731 C CA . ILE A 1 92 ? 1.419 6.586 13.015 1.00 85.12 92 ILE A CA 1
ATOM 732 C C . ILE A 1 92 ? 1.296 7.031 14.475 1.00 85.12 92 ILE A C 1
ATOM 734 O O . ILE A 1 92 ? 0.425 6.530 15.171 1.00 85.12 92 ILE A O 1
ATOM 738 N N . ALA A 1 93 ? 2.086 8.015 14.921 1.00 89.81 93 ALA A N 1
ATOM 739 C CA . ALA A 1 93 ? 1.968 8.565 16.274 1.00 89.81 93 ALA A CA 1
ATOM 740 C C . ALA A 1 93 ? 0.541 9.063 16.567 1.00 89.81 93 ALA A C 1
ATOM 742 O O . ALA A 1 93 ? -0.042 8.685 17.574 1.00 89.81 93 ALA A O 1
ATOM 743 N N . ARG A 1 94 ? -0.072 9.784 15.618 1.00 88.06 94 ARG A N 1
ATOM 744 C CA . ARG A 1 94 ? -1.481 10.203 15.722 1.00 88.06 94 ARG A CA 1
ATOM 745 C C . ARG A 1 94 ? -2.471 9.039 15.768 1.00 88.06 94 ARG A C 1
ATOM 747 O O . ARG A 1 94 ? -3.502 9.151 16.411 1.00 88.06 94 ARG A O 1
ATOM 754 N N . GLN A 1 95 ? -2.199 7.929 15.078 1.00 86.56 95 GLN A N 1
ATOM 755 C CA . GLN A 1 95 ? -3.049 6.737 15.185 1.00 86.56 95 GLN A CA 1
ATOM 756 C C . GLN A 1 95 ? -2.968 6.102 16.575 1.00 86.56 95 GLN A C 1
ATOM 758 O O . GLN A 1 95 ? -3.956 5.537 17.021 1.00 86.56 95 GLN A O 1
ATOM 763 N N . LEU A 1 96 ? -1.818 6.194 17.247 1.00 89.12 96 LEU A N 1
ATOM 764 C CA . LEU A 1 96 ? -1.620 5.649 18.593 1.00 89.12 96 LEU A CA 1
ATOM 765 C C . LEU A 1 96 ? -2.236 6.520 19.694 1.00 89.12 96 LEU A C 1
ATOM 767 O O . LEU A 1 96 ? -2.487 6.019 20.782 1.00 89.12 96 LEU A O 1
ATOM 771 N N . GLU A 1 97 ? -2.506 7.797 19.411 1.00 90.94 97 GLU A N 1
ATOM 772 C CA . GLU A 1 97 ? -3.269 8.686 20.302 1.00 90.94 97 GLU A CA 1
ATOM 773 C C . GLU A 1 97 ? -4.752 8.280 20.392 1.00 90.94 97 GLU A C 1
ATOM 775 O O . GLU A 1 97 ? -5.430 8.628 21.357 1.00 90.94 97 GLU A O 1
ATOM 780 N N . ALA A 1 98 ? -5.266 7.542 19.402 1.00 88.81 98 ALA A N 1
ATOM 781 C CA . ALA A 1 98 ? -6.631 7.036 19.423 1.00 88.81 98 ALA A CA 1
ATOM 782 C C . ALA A 1 98 ? -6.762 5.808 20.335 1.00 88.81 98 ALA A C 1
ATOM 784 O O . ALA A 1 98 ? -5.879 4.948 20.398 1.00 88.81 98 ALA A O 1
ATOM 785 N N . SER A 1 99 ? -7.913 5.686 20.992 1.00 87.44 99 SER A N 1
ATOM 786 C CA . SER A 1 99 ? -8.287 4.469 21.703 1.00 87.44 99 SER A CA 1
ATOM 787 C C . SER A 1 99 ? -8.806 3.404 20.738 1.00 87.44 99 SER A C 1
ATOM 789 O O . SER A 1 99 ? -9.387 3.676 19.684 1.00 87.44 99 SER A O 1
ATOM 791 N N . CYS A 1 100 ? -8.596 2.149 21.115 1.00 85.06 100 CYS A N 1
ATOM 792 C CA . CYS A 1 100 ? -9.265 1.018 20.504 1.00 85.06 100 CYS A CA 1
ATOM 793 C C . CYS A 1 100 ? -10.777 1.076 20.789 1.00 85.06 100 CYS A C 1
ATOM 795 O O . CYS A 1 100 ? -11.202 1.678 21.776 1.00 85.06 100 CYS A O 1
ATOM 797 N N . SER A 1 101 ? -11.605 0.398 19.987 1.00 81.19 101 SER A N 1
ATOM 798 C CA . SER A 1 101 ? -13.060 0.374 20.218 1.00 81.19 101 SER A CA 1
ATOM 799 C C . SER A 1 101 ? -13.446 -0.273 21.552 1.00 81.19 101 SER A C 1
ATOM 801 O O . SER A 1 101 ? -14.506 0.027 22.087 1.00 81.19 101 SER A O 1
ATOM 803 N N . CYS A 1 102 ? -12.584 -1.125 22.116 1.00 81.94 102 CYS A N 1
ATOM 804 C CA . CYS A 1 102 ? -12.763 -1.694 23.451 1.00 81.94 102 CYS A CA 1
ATOM 805 C C . CYS A 1 102 ? -12.252 -0.776 24.583 1.00 81.94 102 CYS A C 1
ATOM 807 O O . CYS A 1 102 ? -12.122 -1.224 25.718 1.00 81.94 102 CYS A O 1
ATOM 809 N N . GLY A 1 103 ? -11.865 0.466 24.274 1.00 85.75 103 GLY A N 1
ATOM 810 C CA . GLY A 1 103 ? -11.325 1.443 25.225 1.00 85.75 103 GLY A CA 1
ATOM 811 C C . GLY A 1 103 ? -9.838 1.283 25.561 1.00 85.75 103 GLY A C 1
ATOM 812 O O . GLY A 1 103 ? -9.263 2.166 26.191 1.00 85.75 103 GLY A O 1
ATOM 813 N N . ALA A 1 104 ? -9.189 0.197 25.133 1.00 87.69 104 ALA A N 1
ATOM 814 C CA . ALA A 1 104 ? -7.765 -0.025 25.378 1.00 87.69 104 ALA A CA 1
ATOM 815 C C . ALA A 1 104 ? -6.873 0.849 24.483 1.00 87.69 104 ALA A C 1
ATOM 817 O O . ALA A 1 104 ? -7.313 1.376 23.460 1.00 87.69 104 ALA A O 1
ATOM 818 N N . ILE A 1 105 ? -5.594 0.965 24.838 1.00 90.94 105 ILE A N 1
ATOM 819 C CA . ILE A 1 105 ? -4.611 1.668 24.009 1.00 90.94 105 ILE A CA 1
ATOM 820 C C . ILE A 1 105 ? -4.234 0.847 22.770 1.00 90.94 105 ILE A C 1
ATOM 822 O O . ILE A 1 105 ? -4.299 -0.387 22.764 1.00 90.94 105 ILE A O 1
ATOM 826 N N . LEU A 1 106 ? -3.805 1.550 21.726 1.00 88.69 106 LEU A N 1
ATOM 827 C CA . LEU A 1 106 ? -3.233 0.955 20.527 1.00 88.69 106 LEU A CA 1
ATOM 828 C C . LEU A 1 106 ? -1.706 0.891 20.647 1.00 88.69 106 LEU A C 1
ATOM 830 O O . LEU A 1 106 ? -1.061 1.845 21.076 1.00 88.69 106 LEU A O 1
ATOM 834 N N . VAL A 1 107 ? -1.124 -0.236 20.244 1.00 89.81 107 VAL A N 1
ATOM 835 C CA . VAL A 1 107 ? 0.317 -0.507 20.304 1.00 89.81 107 VAL A CA 1
ATOM 836 C C . VAL A 1 107 ? 0.847 -0.736 18.896 1.00 89.81 107 VAL A C 1
ATOM 838 O O . VAL A 1 107 ? 0.269 -1.492 18.117 1.00 89.81 107 VAL A O 1
ATOM 841 N N . HIS A 1 108 ? 1.953 -0.078 18.545 1.00 90.25 108 HIS A N 1
ATOM 842 C CA . HIS A 1 108 ? 2.582 -0.230 17.233 1.00 90.25 108 HIS A CA 1
ATOM 843 C C . HIS A 1 108 ? 3.639 -1.337 17.233 1.00 90.25 108 HIS A C 1
ATOM 845 O O . HIS A 1 108 ? 4.746 -1.156 17.736 1.00 90.25 108 HIS A O 1
ATOM 851 N N . ASN A 1 109 ? 3.331 -2.447 16.567 1.00 87.06 109 ASN A N 1
ATOM 852 C CA . ASN A 1 109 ? 4.274 -3.524 16.291 1.00 87.06 109 ASN A CA 1
ATOM 853 C C . ASN A 1 109 ? 5.034 -3.208 14.997 1.00 87.06 109 ASN A C 1
ATOM 855 O O . ASN A 1 109 ? 4.620 -3.564 13.889 1.00 87.06 109 ASN A O 1
ATOM 859 N N . ASN A 1 110 ? 6.144 -2.483 15.136 1.00 86.19 110 ASN A N 1
ATOM 860 C CA . ASN A 1 110 ? 6.958 -2.038 14.009 1.00 86.19 110 ASN A CA 1
ATOM 861 C C . ASN A 1 110 ? 7.696 -3.200 13.322 1.00 86.19 110 ASN A C 1
ATOM 863 O O . ASN A 1 110 ? 8.433 -3.942 13.966 1.00 86.19 110 ASN A O 1
ATOM 867 N N . CYS A 1 111 ? 7.566 -3.293 11.995 1.00 83.12 111 CYS A N 1
ATOM 868 C CA . CYS A 1 111 ? 8.214 -4.327 11.194 1.00 83.12 111 CYS A CA 1
ATOM 869 C C . CYS A 1 111 ? 9.668 -4.032 10.831 1.00 83.12 111 CYS A C 1
ATOM 871 O O . CYS A 1 111 ? 10.557 -4.845 11.069 1.00 83.12 111 CYS A O 1
ATOM 873 N N . GLY A 1 112 ? 9.917 -2.894 10.183 1.00 82.56 112 GLY A N 1
ATOM 874 C CA . GLY A 1 112 ? 11.257 -2.495 9.757 1.00 82.56 112 GLY A CA 1
ATOM 875 C C . GLY A 1 112 ? 11.828 -3.245 8.546 1.00 82.56 112 GLY A C 1
ATOM 876 O O . GLY A 1 112 ? 12.886 -2.857 8.046 1.00 82.56 112 GLY A O 1
ATOM 877 N N . ILE A 1 113 ? 11.144 -4.267 8.030 1.00 84.31 113 ILE A N 1
ATOM 878 C CA . ILE A 1 113 ? 11.620 -5.064 6.893 1.00 84.31 113 ILE A CA 1
ATOM 879 C C . ILE A 1 113 ? 11.619 -4.244 5.617 1.00 84.31 113 ILE A C 1
ATOM 881 O O . ILE A 1 113 ? 10.676 -3.512 5.333 1.00 84.31 113 ILE A O 1
ATOM 885 N N . ILE A 1 114 ? 12.680 -4.389 4.829 1.00 85.62 114 ILE A N 1
ATOM 886 C CA . ILE A 1 114 ? 12.858 -3.671 3.573 1.00 85.62 114 ILE A CA 1
ATOM 887 C C . ILE A 1 114 ? 12.711 -4.645 2.414 1.00 85.62 114 ILE A C 1
ATOM 889 O O . ILE A 1 114 ? 13.333 -5.708 2.420 1.00 85.62 114 ILE A O 1
ATOM 893 N N . TYR A 1 115 ? 11.957 -4.238 1.399 1.00 85.25 115 TYR A N 1
ATOM 894 C CA . TYR A 1 115 ? 11.982 -4.890 0.100 1.00 85.25 115 TYR A CA 1
ATOM 895 C C . TYR A 1 115 ? 12.414 -3.922 -0.993 1.00 85.25 115 TYR A C 1
ATOM 897 O O . TYR A 1 115 ? 12.118 -2.719 -0.959 1.00 85.25 115 TYR A O 1
ATOM 905 N N . ASP A 1 116 ? 13.136 -4.483 -1.954 1.00 86.94 116 ASP A N 1
ATOM 906 C CA . ASP A 1 116 ? 13.696 -3.786 -3.096 1.00 86.94 116 ASP A CA 1
ATOM 907 C C . ASP A 1 116 ? 13.066 -4.349 -4.393 1.00 86.94 116 ASP A C 1
ATOM 909 O O . ASP A 1 116 ? 12.815 -5.551 -4.505 1.00 86.94 116 ASP A O 1
ATOM 913 N N . LEU A 1 117 ? 12.800 -3.471 -5.368 1.00 88.19 117 LEU A N 1
ATOM 914 C CA . LEU A 1 117 ? 12.498 -3.849 -6.756 1.00 88.19 117 LEU A CA 1
ATOM 915 C C . LEU A 1 117 ? 13.634 -3.390 -7.663 1.00 88.19 117 LEU A C 1
ATOM 917 O O . LEU A 1 117 ? 14.016 -2.214 -7.619 1.00 88.19 117 LEU A O 1
ATOM 921 N N . PHE A 1 118 ? 14.103 -4.289 -8.521 1.00 89.50 118 PHE A N 1
ATOM 922 C CA . PHE A 1 118 ? 15.154 -4.031 -9.505 1.00 89.50 118 PHE A CA 1
ATOM 923 C C . PHE A 1 118 ? 14.628 -4.242 -10.921 1.00 89.50 118 PHE A C 1
ATOM 925 O O . PHE A 1 118 ? 13.879 -5.185 -11.155 1.00 89.50 118 PHE A O 1
ATOM 932 N N . LYS A 1 119 ? 15.031 -3.392 -11.866 1.00 90.06 119 LYS A N 1
ATOM 933 C CA . LYS A 1 119 ? 14.782 -3.560 -13.305 1.00 90.06 119 LYS A CA 1
ATOM 934 C C . LYS A 1 119 ? 16.106 -3.801 -14.030 1.00 90.06 119 LYS A C 1
ATOM 936 O O . LYS A 1 119 ? 17.050 -3.050 -13.798 1.00 90.06 119 LYS A O 1
ATOM 941 N N . PHE A 1 120 ? 16.151 -4.821 -14.882 1.00 91.25 120 PHE A N 1
ATOM 942 C CA . PHE A 1 120 ? 17.355 -5.313 -15.572 1.00 91.25 120 PHE A CA 1
ATOM 943 C C . PHE A 1 120 ? 16.934 -6.172 -16.781 1.00 91.25 120 PHE A C 1
ATOM 945 O O . PHE A 1 120 ? 15.877 -6.781 -16.686 1.00 91.25 120 PHE A O 1
ATOM 952 N N . SER A 1 121 ? 17.661 -6.183 -17.902 1.00 88.12 121 SER A N 1
ATOM 953 C CA . SER A 1 121 ? 17.391 -6.910 -19.167 1.00 88.12 121 SER A CA 1
ATOM 954 C C . SER A 1 121 ? 15.913 -7.270 -19.437 1.00 88.12 121 SER A C 1
ATOM 956 O O . SER A 1 121 ? 15.548 -8.442 -19.521 1.00 88.12 121 SER A O 1
ATOM 958 N N . GLU A 1 122 ? 15.029 -6.265 -19.538 1.00 86.88 122 GLU A N 1
ATOM 959 C CA . GLU A 1 122 ? 13.571 -6.441 -19.753 1.00 86.88 122 GLU A CA 1
ATOM 960 C C . GLU A 1 122 ? 12.831 -7.309 -18.709 1.00 86.88 122 GLU A C 1
ATOM 962 O O . GLU A 1 122 ? 11.724 -7.803 -18.933 1.00 86.88 122 GLU A O 1
ATOM 967 N N . ARG A 1 123 ? 13.405 -7.444 -17.519 1.00 88.81 123 ARG A N 1
ATOM 968 C CA . ARG A 1 123 ? 12.898 -8.168 -16.353 1.00 88.81 123 ARG A CA 1
ATOM 969 C C . ARG A 1 123 ? 12.787 -7.252 -15.137 1.00 88.81 123 ARG A C 1
ATOM 971 O O . ARG A 1 123 ? 13.297 -6.126 -15.101 1.00 88.81 123 ARG A O 1
ATOM 978 N N . VAL A 1 124 ? 12.067 -7.739 -14.135 1.00 84.44 124 VAL A N 1
ATOM 979 C CA . VAL A 1 124 ? 11.905 -7.103 -12.831 1.00 84.44 124 VAL A CA 1
ATOM 980 C C . VAL A 1 124 ? 12.119 -8.148 -11.740 1.00 84.44 124 VAL A C 1
ATOM 982 O O . VAL A 1 124 ? 11.513 -9.217 -11.788 1.00 84.44 124 VAL A O 1
ATOM 985 N N . CYS A 1 125 ? 12.970 -7.846 -10.761 1.00 85.94 125 CYS A N 1
ATOM 986 C CA . CYS A 1 125 ? 13.214 -8.689 -9.592 1.00 85.94 125 CYS A CA 1
ATOM 987 C C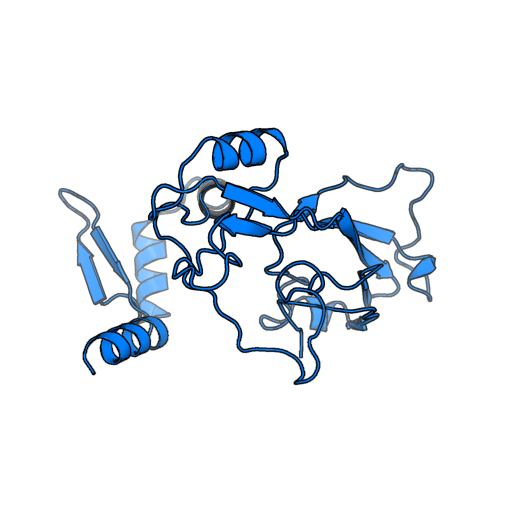 . CYS A 1 125 ? 12.577 -8.067 -8.346 1.00 85.94 125 CYS A C 1
ATOM 989 O O . CYS A 1 125 ? 12.811 -6.891 -8.057 1.00 85.94 125 CYS A O 1
ATOM 991 N N . PHE A 1 126 ? 11.801 -8.864 -7.610 1.00 80.56 126 PHE A N 1
ATOM 992 C CA . PHE A 1 126 ? 11.316 -8.558 -6.266 1.00 80.56 126 PHE A CA 1
ATOM 993 C C . PHE A 1 126 ? 12.159 -9.303 -5.234 1.00 80.56 126 PHE A C 1
ATOM 995 O O . PHE A 1 126 ? 12.246 -10.532 -5.279 1.00 80.56 126 PHE A O 1
ATOM 1002 N N . HIS A 1 127 ? 12.771 -8.546 -4.319 1.00 78.25 127 HIS A N 1
ATOM 1003 C CA . HIS A 1 127 ? 13.707 -9.062 -3.323 1.00 78.25 127 HIS A CA 1
ATOM 1004 C C . HIS A 1 127 ? 13.450 -8.417 -1.937 1.00 78.25 127 HIS A C 1
ATOM 1006 O O . HIS A 1 127 ? 14.021 -7.369 -1.606 1.00 78.25 127 HIS A O 1
ATOM 1012 N N . PRO A 1 128 ? 12.555 -8.993 -1.112 1.00 63.66 128 PRO A N 1
ATOM 1013 C CA . PRO A 1 128 ? 12.407 -8.680 0.295 1.00 63.66 128 PRO A CA 1
ATOM 1014 C C . PRO A 1 128 ? 13.591 -9.260 1.070 1.00 63.66 128 PRO A C 1
ATOM 1016 O O . PRO A 1 128 ? 13.955 -10.427 0.929 1.00 63.66 128 PRO A O 1
ATOM 1019 N N . ARG A 1 129 ? 14.200 -8.435 1.921 1.00 58.53 129 ARG A N 1
ATOM 1020 C CA . ARG A 1 129 ? 15.363 -8.856 2.708 1.00 58.53 129 ARG A CA 1
ATOM 1021 C C . ARG A 1 129 ? 14.990 -9.774 3.875 1.00 58.53 129 ARG A C 1
ATOM 1023 O O . ARG A 1 129 ? 15.879 -10.461 4.355 1.00 58.53 129 ARG A O 1
ATOM 1030 N N . MET A 1 130 ? 13.724 -9.785 4.318 1.00 54.53 130 MET A N 1
ATOM 1031 C CA . MET A 1 130 ? 13.150 -10.663 5.360 1.00 54.53 130 MET A CA 1
ATOM 1032 C C . MET A 1 130 ? 11.611 -10.747 5.218 1.00 54.53 130 MET A C 1
ATOM 1034 O O . MET A 1 130 ? 11.031 -9.956 4.477 1.00 54.53 130 MET A O 1
ATOM 1038 N N . GLY A 1 131 ? 10.951 -11.664 5.941 1.00 50.16 131 GLY A N 1
ATOM 1039 C CA . GLY A 1 131 ? 9.488 -11.860 5.921 1.00 50.16 131 GLY A CA 1
ATOM 1040 C C . GLY A 1 131 ? 8.680 -11.023 6.926 1.00 50.16 131 GLY A C 1
ATOM 1041 O O . GLY A 1 131 ? 8.989 -11.023 8.119 1.00 50.16 131 GLY A O 1
ATOM 1042 N N . ALA A 1 132 ? 7.651 -10.313 6.445 1.00 49.22 132 ALA A N 1
ATOM 1043 C CA . ALA A 1 132 ? 6.808 -9.380 7.207 1.00 49.22 132 ALA A CA 1
ATOM 1044 C C . ALA A 1 132 ? 5.813 -10.038 8.185 1.00 49.22 132 ALA A C 1
ATOM 1046 O O . ALA A 1 132 ? 5.329 -9.363 9.097 1.00 49.22 132 ALA A O 1
ATOM 1047 N N . THR A 1 133 ? 5.553 -11.340 8.064 1.00 47.09 133 THR A N 1
ATOM 1048 C CA . THR A 1 133 ? 4.517 -12.046 8.842 1.00 47.09 133 THR A CA 1
ATOM 1049 C C . THR A 1 133 ? 4.875 -12.265 10.304 1.00 47.09 133 THR A C 1
ATOM 1051 O O . THR A 1 133 ? 3.975 -12.380 11.137 1.00 47.09 133 THR A O 1
ATOM 1054 N N . LYS A 1 134 ? 6.166 -12.205 10.672 1.00 43.38 134 LYS A N 1
ATOM 1055 C CA . LYS A 1 134 ? 6.612 -12.346 12.076 1.00 43.38 134 LYS A CA 1
ATOM 1056 C C . LYS A 1 134 ? 6.034 -11.295 13.035 1.00 43.38 134 LYS A C 1
ATOM 1058 O O . LYS A 1 134 ? 6.252 -11.398 14.237 1.00 43.38 134 LYS A O 1
ATOM 1063 N N . LEU A 1 135 ? 5.330 -10.286 12.523 1.00 40.25 135 LEU A N 1
ATOM 1064 C CA . LEU A 1 135 ? 4.765 -9.191 13.316 1.00 40.25 135 LEU A CA 1
ATOM 1065 C C . LEU A 1 135 ? 3.241 -9.165 13.338 1.00 40.25 135 LEU A C 1
ATOM 1067 O O . LEU A 1 135 ? 2.676 -8.433 14.144 1.00 40.25 135 LEU A O 1
ATOM 1071 N N . VAL A 1 136 ? 2.594 -9.942 12.466 1.00 42.47 136 VAL A N 1
ATOM 1072 C CA . VAL A 1 136 ? 1.132 -10.086 12.443 1.00 42.47 136 VAL A CA 1
ATOM 1073 C C . VAL A 1 136 ? 0.696 -11.391 13.090 1.00 42.47 136 VAL A C 1
ATOM 1075 O O . VAL A 1 136 ? -0.337 -11.411 13.741 1.00 42.47 136 VAL A O 1
ATOM 1078 N N . MET A 1 137 ? 1.485 -12.462 12.963 1.00 38.31 137 MET A N 1
ATOM 1079 C CA . MET A 1 137 ? 1.079 -13.797 13.423 1.00 38.31 137 MET A CA 1
ATOM 1080 C C . MET A 1 137 ? 1.644 -14.215 14.790 1.00 38.31 137 MET A C 1
ATOM 1082 O O . MET A 1 137 ? 1.387 -15.331 15.232 1.00 38.31 137 MET A O 1
ATOM 1086 N N . GLY A 1 138 ? 2.422 -13.358 15.463 1.00 34.69 138 GLY A N 1
ATOM 1087 C CA . GLY A 1 138 ? 3.140 -13.745 16.684 1.00 34.69 138 GLY A CA 1
ATOM 1088 C C . GLY A 1 138 ? 4.203 -14.833 16.441 1.00 34.69 138 GLY A C 1
ATOM 1089 O O . GLY A 1 138 ? 4.414 -15.299 15.318 1.00 34.69 138 GLY A O 1
ATOM 1090 N N . ARG A 1 139 ? 4.946 -15.223 17.490 1.00 29.00 139 ARG A N 1
ATOM 1091 C CA . ARG A 1 139 ? 5.843 -16.396 17.426 1.00 29.00 139 ARG A CA 1
ATOM 1092 C C . ARG A 1 139 ? 4.983 -17.667 17.322 1.00 29.00 139 ARG A C 1
ATOM 1094 O O . ARG A 1 139 ? 4.017 -17.764 18.074 1.00 29.00 139 ARG A O 1
ATOM 1101 N N . PRO A 1 140 ? 5.330 -18.649 16.470 1.00 32.38 140 PRO A N 1
ATOM 1102 C CA . PRO A 1 140 ? 4.558 -19.882 16.375 1.00 32.38 140 PRO A CA 1
ATOM 1103 C C . PRO A 1 140 ? 4.529 -20.604 17.728 1.00 32.38 140 PRO A C 1
ATOM 1105 O O . PRO A 1 140 ? 5.575 -20.848 18.332 1.00 32.38 140 PRO A O 1
ATOM 1108 N N . GLY A 1 141 ? 3.322 -20.918 18.202 1.00 38.81 141 GLY A N 1
ATOM 1109 C CA . GLY A 1 141 ? 3.103 -21.850 19.305 1.00 38.81 141 GLY A CA 1
ATOM 1110 C C . GLY A 1 141 ? 3.206 -23.304 18.835 1.00 38.81 141 GLY A C 1
ATOM 1111 O O . GLY A 1 141 ? 3.296 -23.579 17.639 1.00 38.81 141 GLY A O 1
ATOM 1112 N N . ILE A 1 142 ? 3.147 -24.243 19.782 1.00 31.94 142 ILE A N 1
ATOM 1113 C CA . ILE A 1 142 ? 3.315 -25.698 19.578 1.00 31.94 142 ILE A CA 1
ATOM 1114 C C . ILE A 1 142 ? 2.360 -26.326 18.528 1.00 31.94 142 ILE A C 1
ATOM 1116 O O . ILE A 1 142 ? 2.642 -27.419 18.052 1.00 31.94 142 ILE A O 1
ATOM 1120 N N . ASN A 1 143 ? 1.301 -25.625 18.095 1.00 36.69 143 ASN A N 1
ATOM 1121 C CA . ASN A 1 143 ? 0.262 -26.145 17.189 1.00 36.69 143 ASN A CA 1
ATOM 1122 C C . ASN A 1 143 ? 0.214 -25.490 15.785 1.00 36.69 143 ASN A C 1
ATOM 1124 O O . ASN A 1 143 ? -0.773 -25.660 15.076 1.00 36.69 143 ASN A O 1
ATOM 1128 N N . GLY A 1 144 ? 1.248 -24.755 15.356 1.00 37.03 144 GLY A N 1
ATOM 1129 C CA . GLY A 1 144 ? 1.313 -24.174 14.000 1.00 37.03 144 GLY A CA 1
ATOM 1130 C C . GLY A 1 144 ? 0.656 -22.786 13.842 1.00 37.03 144 GLY A C 1
ATOM 1131 O O . GLY A 1 144 ? 0.298 -22.159 14.842 1.00 37.03 144 GLY A O 1
ATOM 1132 N N . PRO A 1 145 ? 0.567 -22.246 12.605 1.00 38.47 145 PRO A N 1
ATOM 1133 C CA . PRO A 1 145 ? 0.023 -20.910 12.334 1.00 38.47 145 PRO A CA 1
ATOM 1134 C C . PRO A 1 145 ? -1.495 -20.869 12.586 1.00 38.47 145 PRO A C 1
ATOM 1136 O O . PRO A 1 145 ? -2.225 -21.672 12.012 1.00 38.47 145 PRO A O 1
ATOM 1139 N N . GLN A 1 146 ? -1.973 -19.946 13.426 1.00 39.25 146 GLN A N 1
ATOM 1140 C CA . GLN A 1 146 ? -3.411 -19.760 13.686 1.00 39.25 146 GLN A CA 1
ATOM 1141 C C . GLN A 1 146 ? -4.099 -18.915 12.594 1.00 39.25 146 GLN A C 1
ATOM 1143 O O . GLN A 1 146 ? -3.427 -18.212 11.835 1.00 39.25 146 GLN A O 1
ATOM 1148 N N . GLU A 1 147 ? -5.434 -19.014 12.505 1.00 34.44 147 GLU A N 1
ATOM 1149 C CA . GLU A 1 147 ? -6.278 -18.370 11.483 1.00 34.44 147 GLU A CA 1
ATOM 1150 C C . GLU A 1 147 ? -6.067 -16.849 11.372 1.00 34.44 147 GLU A C 1
ATOM 1152 O O . GLU A 1 147 ? -5.834 -16.143 12.352 1.00 34.44 147 GLU A O 1
ATOM 1157 N N . SER A 1 148 ? -6.158 -16.335 10.141 1.00 38.38 148 SER A N 1
ATOM 1158 C CA . SER A 1 148 ? -5.990 -14.915 9.818 1.00 38.38 148 SER A CA 1
ATOM 1159 C C . SER A 1 148 ? -7.201 -14.098 10.285 1.00 38.38 148 SER A C 1
ATOM 1161 O O . SER A 1 148 ? -8.290 -14.209 9.726 1.00 38.38 148 SER A O 1
ATOM 1163 N N . VAL A 1 149 ? -7.003 -13.256 11.303 1.00 39.75 149 VAL A N 1
ATOM 1164 C CA . VAL A 1 149 ? -8.058 -12.461 11.952 1.00 39.75 149 VAL A CA 1
ATOM 1165 C C . VAL A 1 149 ? -7.910 -10.989 11.555 1.00 39.75 149 VAL A C 1
ATOM 1167 O O . VAL A 1 149 ? -7.144 -10.241 12.157 1.00 39.75 149 VAL A O 1
ATOM 1170 N N . ALA A 1 150 ? -8.600 -10.551 10.502 1.00 34.59 150 ALA A N 1
ATOM 1171 C CA . ALA A 1 150 ? -8.565 -9.152 10.066 1.00 34.59 150 ALA A CA 1
ATOM 1172 C C . ALA A 1 150 ? -9.974 -8.558 9.953 1.00 34.59 150 ALA A C 1
ATOM 1174 O O . ALA A 1 150 ? -10.451 -8.251 8.861 1.00 34.59 150 ALA A O 1
ATOM 1175 N N . THR A 1 151 ? -10.625 -8.322 11.094 1.00 38.47 151 THR A N 1
ATOM 1176 C CA . THR A 1 151 ? -11.752 -7.382 11.149 1.00 38.47 151 THR A CA 1
ATOM 1177 C C . THR A 1 151 ? -11.178 -5.965 11.122 1.00 38.47 151 THR A C 1
ATOM 1179 O O . THR A 1 151 ? -10.739 -5.424 12.138 1.00 38.47 151 THR A O 1
ATOM 1182 N N . ILE A 1 152 ? -11.105 -5.377 9.926 1.00 45.31 152 ILE A N 1
ATOM 1183 C CA . ILE A 1 152 ? -10.600 -4.014 9.720 1.00 45.31 152 ILE A CA 1
ATOM 1184 C C . ILE A 1 152 ? -11.588 -3.030 10.355 1.00 45.31 152 ILE A C 1
ATOM 1186 O O . ILE A 1 152 ? -12.741 -2.947 9.938 1.00 45.31 152 ILE A O 1
ATOM 1190 N N . SER A 1 153 ? -11.135 -2.262 11.349 1.00 38.53 153 SER A N 1
ATOM 1191 C CA . SER A 1 153 ? -11.954 -1.216 11.972 1.00 38.53 153 SER A CA 1
ATOM 1192 C C . SER A 1 153 ? -12.411 -0.174 10.930 1.00 38.53 153 SER A C 1
ATOM 1194 O O . SER A 1 153 ? -11.558 0.403 10.240 1.00 38.53 153 SER A O 1
ATOM 1196 N N . PRO A 1 154 ? -13.721 0.139 10.834 1.00 44.91 154 PRO A N 1
ATOM 1197 C CA . PRO A 1 154 ? -14.247 1.143 9.901 1.00 44.91 154 PRO A CA 1
ATOM 1198 C C . PRO A 1 154 ? -13.745 2.562 10.207 1.00 44.91 154 PRO A C 1
ATOM 1200 O O . PRO A 1 154 ? -13.723 3.415 9.321 1.00 44.91 154 PRO A O 1
ATOM 1203 N N . VAL A 1 155 ? -13.250 2.801 11.428 1.00 36.91 155 VAL A N 1
ATOM 1204 C CA . VAL A 1 155 ? -12.670 4.082 11.868 1.00 36.91 155 VAL A CA 1
ATOM 1205 C C . VAL A 1 155 ? -11.378 4.419 11.103 1.00 36.91 155 VAL A C 1
ATOM 1207 O O . VAL A 1 155 ? -10.934 5.565 11.106 1.00 36.91 155 VAL A O 1
ATOM 1210 N N . LEU A 1 156 ? -10.774 3.451 10.399 1.00 43.84 156 LEU A N 1
ATOM 1211 C CA . LEU A 1 156 ? -9.500 3.616 9.692 1.00 43.84 156 LEU A CA 1
ATOM 1212 C C . LEU A 1 156 ? -9.530 3.077 8.257 1.00 43.84 156 LEU A C 1
ATOM 1214 O O . LEU A 1 156 ? -8.531 2.544 7.759 1.00 43.84 156 LEU A O 1
ATOM 1218 N N . LEU A 1 157 ? -10.647 3.296 7.553 1.00 51.81 157 LEU A N 1
ATOM 1219 C CA . LEU A 1 157 ? -10.642 3.310 6.089 1.00 51.81 157 LEU A CA 1
ATOM 1220 C C . LEU A 1 157 ? -9.441 4.140 5.620 1.00 51.81 157 LEU A C 1
ATOM 1222 O O . LEU A 1 157 ? -9.265 5.285 6.031 1.00 51.81 157 LEU A O 1
ATOM 1226 N N . ASN A 1 158 ? -8.573 3.502 4.833 1.00 56.78 158 ASN A N 1
ATOM 1227 C CA . ASN A 1 158 ? -7.194 3.888 4.538 1.00 56.78 158 ASN A CA 1
ATOM 1228 C C . ASN A 1 158 ? -7.102 5.275 3.874 1.00 56.78 158 ASN A C 1
ATOM 1230 O O . ASN A 1 158 ? -6.882 5.384 2.671 1.00 56.78 158 ASN A O 1
ATOM 1234 N N . SER A 1 159 ? -7.280 6.343 4.651 1.00 57.47 159 SER A N 1
ATOM 1235 C CA . SER A 1 159 ? -7.492 7.709 4.164 1.00 57.47 159 SER A CA 1
ATOM 1236 C C . SER A 1 159 ? -6.314 8.206 3.337 1.00 57.47 159 SER A C 1
ATOM 1238 O O . SER A 1 159 ? -6.502 8.897 2.344 1.00 57.47 159 SER A O 1
ATOM 1240 N N . ALA A 1 160 ? -5.093 7.785 3.672 1.00 54.94 160 ALA A N 1
ATOM 1241 C CA . ALA A 1 160 ? -3.900 8.055 2.879 1.00 54.94 160 ALA A CA 1
ATOM 1242 C C . ALA A 1 160 ? -3.947 7.372 1.502 1.00 54.94 160 ALA A C 1
ATOM 1244 O O . ALA A 1 160 ? -3.625 8.010 0.499 1.00 54.94 160 ALA A O 1
ATOM 1245 N N . ARG A 1 161 ? -4.373 6.102 1.426 1.00 61.66 161 ARG A N 1
ATOM 1246 C CA . ARG A 1 161 ? -4.568 5.396 0.149 1.00 61.66 161 ARG A CA 1
ATOM 1247 C C . ARG A 1 161 ? -5.728 5.988 -0.639 1.00 61.66 161 ARG A C 1
ATOM 1249 O O . ARG A 1 161 ? -5.552 6.244 -1.822 1.00 61.66 161 ARG A O 1
ATOM 1256 N N . VAL A 1 162 ? -6.854 6.275 0.011 1.00 59.19 162 VAL A N 1
ATOM 1257 C CA . VAL A 1 162 ? -8.003 6.952 -0.605 1.00 59.19 162 VAL A CA 1
ATOM 1258 C C . VAL A 1 162 ? -7.569 8.304 -1.165 1.00 59.19 162 VAL A C 1
ATOM 1260 O O . VAL A 1 162 ? -7.842 8.600 -2.318 1.00 59.19 162 VAL A O 1
ATOM 1263 N N . ASN A 1 163 ? -6.804 9.095 -0.413 1.00 61.22 163 ASN A N 1
ATOM 1264 C CA . ASN A 1 163 ? -6.274 10.373 -0.882 1.00 61.22 163 ASN A CA 1
ATOM 1265 C C . ASN A 1 163 ? -5.255 10.214 -2.017 1.00 61.22 163 ASN A C 1
ATOM 1267 O O . ASN A 1 163 ? -5.220 11.051 -2.914 1.00 61.22 163 ASN A O 1
ATOM 1271 N N . HIS A 1 164 ? -4.425 9.168 -2.001 1.00 65.69 164 HIS A N 1
ATOM 1272 C CA . HIS A 1 164 ? -3.496 8.874 -3.092 1.00 65.69 164 HIS A CA 1
ATOM 1273 C C . HIS A 1 164 ? -4.239 8.521 -4.385 1.00 65.69 164 HIS A C 1
ATOM 1275 O O . HIS A 1 164 ? -3.965 9.123 -5.422 1.00 65.69 164 HIS A O 1
ATOM 1281 N N . GLU A 1 165 ? 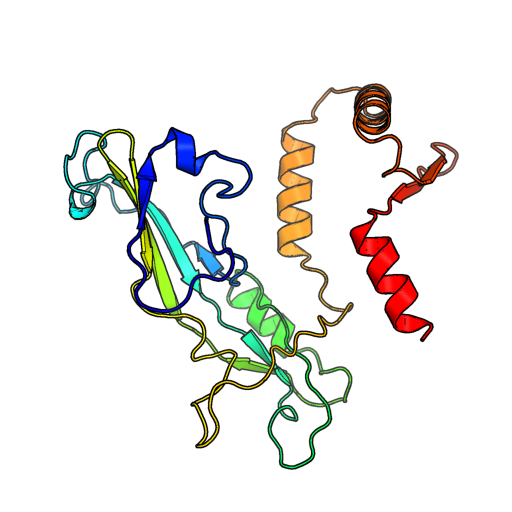-5.207 7.606 -4.316 1.00 64.12 165 GLU A N 1
ATOM 1282 C CA . GLU A 1 165 ? -6.028 7.236 -5.471 1.00 64.12 165 GLU A CA 1
ATOM 1283 C C . GLU A 1 165 ? -6.882 8.422 -5.941 1.00 64.12 165 GLU A C 1
ATOM 1285 O O . GLU A 1 165 ? -6.887 8.724 -7.131 1.00 64.12 165 GLU A O 1
ATOM 1290 N N . ARG A 1 166 ? -7.488 9.197 -5.025 1.00 64.06 166 ARG A N 1
ATOM 1291 C CA . ARG A 1 166 ? -8.180 10.456 -5.362 1.00 64.06 166 ARG A CA 1
ATOM 1292 C C . ARG A 1 166 ? -7.256 11.402 -6.119 1.00 64.06 166 ARG A C 1
ATOM 1294 O O . ARG A 1 166 ? -7.614 11.861 -7.196 1.00 64.06 166 ARG A O 1
ATOM 1301 N N . LYS A 1 167 ? -6.047 11.672 -5.608 1.00 67.94 167 LYS A N 1
ATOM 1302 C CA . LYS A 1 167 ? -5.072 12.545 -6.287 1.00 67.94 167 LYS A CA 1
ATOM 1303 C C . LYS A 1 167 ? -4.734 12.041 -7.686 1.00 67.94 167 LYS A C 1
ATOM 1305 O O . LYS A 1 167 ? -4.664 12.859 -8.597 1.00 67.94 167 LYS A O 1
ATOM 1310 N N . LYS A 1 168 ? -4.546 10.731 -7.860 1.00 67.81 168 LYS A N 1
ATOM 1311 C CA . LYS A 1 168 ? -4.259 10.094 -9.154 1.00 67.81 168 LYS A CA 1
ATOM 1312 C C . LYS A 1 168 ? -5.409 10.264 -10.148 1.00 67.81 168 LYS A C 1
ATOM 1314 O O . LYS A 1 168 ? -5.150 10.518 -11.320 1.00 67.81 168 LYS A O 1
ATOM 1319 N N . VAL A 1 169 ? -6.656 10.166 -9.686 1.00 63.69 169 VAL A N 1
ATOM 1320 C CA . VAL A 1 169 ? -7.845 10.444 -10.506 1.00 63.69 169 VAL A CA 1
ATOM 1321 C C . VAL A 1 169 ? -7.884 11.926 -10.886 1.00 63.69 169 VAL A C 1
ATOM 1323 O O . VAL A 1 169 ? -7.863 12.238 -12.071 1.00 63.69 169 VAL A O 1
ATOM 1326 N N . PHE A 1 170 ? -7.791 12.838 -9.912 1.00 64.94 170 PHE A N 1
ATOM 1327 C CA . PHE A 1 170 ? -7.847 14.289 -10.151 1.00 64.94 170 PHE A CA 1
ATOM 1328 C C . PHE A 1 170 ? -6.710 14.834 -11.029 1.00 64.94 170 PHE A C 1
ATOM 1330 O O . PHE A 1 170 ? -6.897 15.823 -11.732 1.00 64.94 170 PHE A O 1
ATOM 1337 N N . THR A 1 171 ? -5.526 14.213 -11.011 1.00 65.19 171 THR A N 1
ATOM 1338 C CA . THR A 1 171 ? -4.432 14.600 -11.924 1.00 65.19 171 THR A CA 1
ATOM 1339 C C . THR A 1 171 ? -4.650 14.107 -13.351 1.00 65.19 171 THR A C 1
ATOM 1341 O O . THR A 1 171 ? -4.151 14.742 -14.275 1.00 65.19 171 THR A O 1
ATOM 1344 N N . LYS A 1 172 ? -5.400 13.016 -13.550 1.00 59.00 172 LYS A N 1
ATOM 1345 C CA . LYS A 1 172 ? -5.734 12.477 -14.876 1.00 59.00 172 LYS A CA 1
ATOM 1346 C C . LYS A 1 172 ? -6.996 13.090 -15.492 1.00 59.00 172 LYS A C 1
ATOM 1348 O O . LYS A 1 172 ? -7.139 13.034 -16.708 1.00 59.00 172 LYS A O 1
ATOM 1353 N N . SER A 1 173 ? -7.893 13.649 -14.681 1.00 56.78 173 SER A N 1
ATOM 1354 C CA . SER A 1 173 ? -9.227 14.095 -15.104 1.00 56.78 173 SER A CA 1
ATOM 1355 C C . SER A 1 173 ? -9.369 15.606 -15.324 1.00 56.78 173 SER A C 1
ATOM 1357 O O . SER A 1 173 ? -10.488 16.088 -15.492 1.00 56.78 173 SER A O 1
ATOM 1359 N N . ARG A 1 174 ? -8.276 16.388 -15.335 1.00 52.22 174 ARG A N 1
ATOM 1360 C CA . ARG A 1 174 ? -8.355 17.822 -15.672 1.00 52.22 174 ARG A CA 1
ATOM 1361 C C . ARG A 1 174 ? -8.920 17.993 -17.092 1.00 52.22 174 ARG A C 1
ATOM 1363 O O . ARG A 1 174 ? -8.205 17.762 -18.059 1.00 52.22 174 ARG A O 1
ATOM 1370 N N . GLY A 1 175 ? -10.183 18.417 -17.182 1.00 59.00 175 GLY A N 1
ATOM 1371 C CA . GLY A 1 175 ? -10.862 18.785 -18.429 1.00 59.00 175 GLY A CA 1
ATOM 1372 C C . GLY A 1 175 ? -11.723 17.702 -19.089 1.00 59.00 175 GLY A C 1
ATOM 1373 O O . GLY A 1 175 ? -12.120 17.901 -20.231 1.00 59.00 175 GLY A O 1
ATOM 1374 N N . LYS A 1 176 ? -12.008 16.573 -18.424 1.00 63.28 176 LYS A N 1
ATOM 1375 C CA . LYS A 1 176 ? -12.917 15.547 -18.965 1.00 63.28 176 LYS A CA 1
ATOM 1376 C C . LYS A 1 176 ? -14.342 15.702 -18.447 1.00 63.28 176 LYS A C 1
ATOM 1378 O O . LYS A 1 176 ? -14.540 16.064 -17.287 1.00 63.28 176 LYS A O 1
ATOM 1383 N N . ASP A 1 177 ? -15.305 15.402 -19.314 1.00 80.31 177 ASP A N 1
ATOM 1384 C CA . ASP A 1 177 ? -16.720 15.333 -18.967 1.00 80.31 177 ASP A CA 1
ATOM 1385 C C . ASP A 1 177 ? -16.972 14.095 -18.096 1.00 80.31 177 ASP A C 1
ATOM 1387 O O . ASP A 1 177 ? -16.929 12.953 -18.558 1.00 80.31 177 ASP A O 1
ATOM 1391 N N . ILE A 1 178 ? -17.190 14.338 -16.804 1.00 75.50 178 ILE A N 1
ATOM 1392 C CA . ILE A 1 178 ? -17.413 13.293 -15.803 1.00 75.50 178 ILE A CA 1
ATOM 1393 C C . ILE A 1 178 ? -18.649 12.445 -16.121 1.00 75.50 178 ILE A C 1
ATOM 1395 O O . ILE A 1 178 ? -18.680 11.273 -15.753 1.00 75.50 178 ILE A O 1
ATOM 1399 N N . ILE A 1 179 ? -19.640 13.012 -16.817 1.00 80.69 179 ILE A N 1
ATOM 1400 C CA . ILE A 1 179 ? -20.859 12.299 -17.202 1.00 80.69 179 ILE A CA 1
ATOM 1401 C C . ILE A 1 179 ? -20.545 11.317 -18.329 1.00 80.69 179 ILE A C 1
ATOM 1403 O O . ILE A 1 179 ? -20.972 10.164 -18.268 1.00 80.69 179 ILE A O 1
ATOM 1407 N N . ALA A 1 180 ? -19.742 11.727 -19.312 1.00 82.38 180 ALA A N 1
ATOM 1408 C CA . ALA A 1 180 ? -19.293 10.840 -20.382 1.00 82.38 180 ALA A CA 1
ATOM 1409 C C . ALA A 1 180 ? -18.439 9.680 -19.837 1.00 82.38 180 ALA A C 1
ATOM 1411 O O . ALA A 1 180 ? -18.710 8.520 -20.144 1.00 82.38 180 ALA A O 1
ATOM 1412 N N . ASP A 1 181 ? -17.467 9.975 -18.964 1.00 81.25 181 ASP A N 1
ATOM 1413 C CA . ASP A 1 181 ? -16.619 8.951 -18.335 1.00 81.25 181 ASP A CA 1
ATOM 1414 C C . ASP A 1 181 ? -17.447 7.992 -17.448 1.00 81.25 181 ASP A C 1
ATOM 1416 O O . ASP A 1 181 ? -17.185 6.788 -17.417 1.00 81.25 181 ASP A O 1
ATOM 1420 N N . PHE A 1 182 ? -18.462 8.499 -16.736 1.00 83.75 182 PHE A N 1
ATOM 1421 C CA . PHE A 1 182 ? -19.367 7.669 -15.934 1.00 83.75 182 PHE A CA 1
ATOM 1422 C C . PHE A 1 182 ? -20.263 6.778 -16.799 1.00 83.75 182 PHE A C 1
ATOM 1424 O O . PHE A 1 182 ? -20.445 5.605 -16.479 1.00 83.75 182 PHE A O 1
ATOM 1431 N N . THR A 1 183 ? -20.787 7.313 -17.902 1.00 85.31 183 THR A N 1
ATOM 1432 C CA . THR A 1 183 ? -21.624 6.560 -18.847 1.00 85.31 183 THR A CA 1
ATOM 1433 C C . THR A 1 183 ? -20.836 5.402 -19.456 1.00 85.31 183 THR A C 1
ATOM 1435 O O . THR A 1 183 ? -21.316 4.270 -19.478 1.00 85.31 183 THR A O 1
ATOM 1438 N N . GLU A 1 184 ? -19.591 5.657 -19.868 1.00 88.25 184 GLU A N 1
ATOM 1439 C CA . GLU A 1 184 ? -18.681 4.622 -20.365 1.00 88.25 184 GLU A CA 1
ATOM 1440 C C . GLU A 1 184 ? -18.389 3.565 -19.290 1.00 88.25 184 GLU A C 1
ATOM 1442 O O . GLU A 1 184 ? -18.453 2.364 -19.550 1.00 88.25 184 GLU A O 1
ATOM 1447 N N . PHE A 1 185 ? -18.122 3.993 -18.054 1.00 84.44 185 PHE A N 1
ATOM 1448 C CA . PHE A 1 185 ? -17.885 3.082 -16.936 1.00 84.44 185 PHE A CA 1
ATOM 1449 C C . PHE A 1 185 ? -19.097 2.186 -16.641 1.00 84.44 185 PHE A C 1
ATOM 1451 O O . PHE A 1 185 ? -18.932 0.984 -16.435 1.00 84.44 185 PHE A O 1
ATOM 1458 N N . GLN A 1 186 ? -20.310 2.746 -16.644 1.00 87.69 186 GLN A N 1
ATOM 1459 C CA . GLN A 1 186 ? -21.540 1.982 -16.442 1.00 87.69 186 GLN A CA 1
ATOM 1460 C C . GLN A 1 186 ? -21.760 0.976 -17.577 1.00 87.69 186 GLN A C 1
ATOM 1462 O O . GLN A 1 186 ? -22.147 -0.159 -17.315 1.00 87.69 186 GLN A O 1
ATOM 1467 N N . HIS A 1 187 ? -21.461 1.356 -18.821 1.00 88.50 187 HIS A N 1
ATOM 1468 C CA . HIS A 1 187 ? -21.550 0.451 -19.964 1.00 88.50 187 HIS A CA 1
ATOM 1469 C C . HIS A 1 187 ? -20.547 -0.713 -19.868 1.00 88.50 187 HIS A C 1
ATOM 1471 O O . HIS A 1 187 ? -20.886 -1.853 -20.180 1.00 88.50 187 HIS A O 1
ATOM 1477 N N . GLN A 1 188 ? -19.327 -0.457 -19.385 1.00 88.88 188 GLN A N 1
ATOM 1478 C CA . GLN A 1 188 ? -18.305 -1.492 -19.173 1.00 88.88 188 GLN A CA 1
ATOM 1479 C C . GLN A 1 188 ? -18.596 -2.400 -17.966 1.00 88.88 188 GLN A C 1
ATOM 1481 O O . GLN A 1 188 ? -18.118 -3.536 -17.917 1.00 88.88 188 GLN A O 1
ATOM 1486 N N . HIS A 1 189 ? -19.364 -1.914 -16.989 1.00 85.38 189 HIS A N 1
ATOM 1487 C CA . HIS A 1 189 ? -19.662 -2.615 -15.740 1.00 85.38 189 HIS A CA 1
ATOM 1488 C C . HIS A 1 189 ? -21.156 -2.525 -15.376 1.00 85.38 189 HIS A C 1
ATOM 1490 O O . HIS A 1 189 ? -21.497 -1.921 -14.351 1.00 85.38 189 HIS A O 1
ATOM 1496 N N . PRO A 1 190 ? -22.049 -3.143 -16.174 1.00 84.94 190 PRO A N 1
ATOM 1497 C CA . PRO A 1 190 ? -23.497 -2.962 -16.049 1.00 84.94 190 PRO A CA 1
ATOM 1498 C C . PRO A 1 190 ? -24.051 -3.387 -14.682 1.00 84.94 190 PRO A C 1
ATOM 1500 O O . PRO A 1 190 ? -24.952 -2.736 -14.165 1.00 84.94 190 PRO A O 1
ATOM 1503 N N . ASP A 1 191 ? -23.459 -4.407 -14.054 1.00 84.75 191 ASP A N 1
ATOM 1504 C CA . ASP A 1 191 ? -23.928 -4.951 -12.770 1.00 84.75 191 ASP A CA 1
ATOM 1505 C C . ASP A 1 191 ? -23.259 -4.314 -11.543 1.00 84.75 191 ASP A C 1
ATOM 1507 O O . ASP A 1 191 ? -23.556 -4.674 -10.405 1.00 84.75 191 ASP A O 1
ATOM 1511 N N . PHE A 1 192 ? -22.303 -3.402 -11.746 1.00 84.31 192 PHE A N 1
ATOM 1512 C CA . PHE A 1 192 ? -21.532 -2.825 -10.644 1.00 84.31 192 PHE A CA 1
ATOM 1513 C C . PHE A 1 192 ? -22.170 -1.555 -10.071 1.00 84.31 192 PHE A C 1
ATOM 1515 O O . PHE A 1 192 ? -22.010 -1.267 -8.883 1.00 84.31 192 PHE A O 1
ATOM 1522 N N . VAL A 1 193 ? -22.879 -0.783 -10.898 1.00 87.81 193 VAL A N 1
ATOM 1523 C CA . VAL A 1 193 ? -23.602 0.427 -10.484 1.00 87.81 193 VAL A CA 1
ATOM 1524 C C . VAL A 1 193 ? -25.065 0.063 -10.264 1.00 87.81 193 VAL A C 1
ATOM 1526 O O . VAL A 1 193 ? -25.793 -0.185 -11.217 1.00 87.81 193 VAL A O 1
ATOM 1529 N N . ILE A 1 194 ? -25.510 0.059 -9.010 1.00 88.12 194 ILE A N 1
ATOM 1530 C CA . ILE A 1 194 ? -26.885 -0.334 -8.656 1.00 88.12 194 ILE A CA 1
ATOM 1531 C C . ILE A 1 194 ? -27.844 0.851 -8.740 1.00 88.12 194 ILE A C 1
ATOM 1533 O O . ILE A 1 194 ? -29.021 0.691 -9.051 1.00 88.12 194 ILE A O 1
ATOM 1537 N N . TYR A 1 195 ? -27.352 2.051 -8.443 1.00 87.12 195 TYR A N 1
ATOM 1538 C CA . TYR A 1 195 ? -28.168 3.257 -8.446 1.00 87.12 195 TYR A CA 1
ATOM 1539 C C . TYR A 1 195 ? -27.297 4.489 -8.662 1.00 87.12 195 TYR A C 1
ATOM 1541 O O . TYR A 1 195 ? -26.179 4.558 -8.145 1.00 87.12 195 TYR A O 1
ATOM 1549 N N . HIS A 1 196 ? -27.812 5.483 -9.383 1.00 88.19 196 HIS A N 1
ATOM 1550 C CA . HIS A 1 196 ? -27.190 6.797 -9.452 1.00 88.19 196 HIS A CA 1
ATOM 1551 C C . HIS A 1 196 ? -28.221 7.921 -9.628 1.00 88.19 196 HIS A C 1
ATOM 1553 O O . HIS A 1 196 ? -29.271 7.731 -10.231 1.00 88.19 196 HIS A O 1
ATOM 1559 N N . THR A 1 197 ? -27.898 9.106 -9.116 1.00 90.19 197 THR A N 1
ATOM 1560 C CA . THR A 1 197 ? -28.545 10.384 -9.443 1.00 90.19 197 THR A CA 1
ATOM 1561 C C . THR A 1 197 ? -27.472 11.468 -9.495 1.00 90.19 197 THR A C 1
ATOM 1563 O O . THR A 1 197 ? -26.469 11.361 -8.789 1.00 90.19 197 THR A O 1
ATOM 1566 N N . PHE A 1 198 ? -27.656 12.493 -10.327 1.00 82.81 198 PHE A N 1
ATOM 1567 C CA . PHE A 1 198 ? -26.708 13.602 -10.468 1.00 82.81 198 PHE A CA 1
ATOM 1568 C C . PHE A 1 198 ? -27.205 14.921 -9.867 1.00 82.81 198 PHE A C 1
ATOM 1570 O O . PHE A 1 198 ? -26.381 15.798 -9.616 1.00 82.81 198 PHE A O 1
ATOM 1577 N N . GLU A 1 199 ? -28.502 15.055 -9.558 1.00 83.56 199 GLU A N 1
ATOM 1578 C CA . GLU A 1 199 ? -29.075 16.301 -9.035 1.00 83.56 199 GLU A CA 1
ATOM 1579 C C . GLU A 1 199 ? -30.166 16.065 -7.974 1.00 83.56 199 GLU A C 1
ATOM 1581 O O . GLU A 1 199 ? -30.901 15.076 -8.053 1.00 83.56 199 GLU A O 1
ATOM 1586 N N . PRO A 1 200 ? -30.290 16.955 -6.961 1.00 74.62 200 PRO A N 1
ATOM 1587 C CA . PRO A 1 200 ? -29.424 18.109 -6.650 1.00 74.62 200 PRO A CA 1
ATOM 1588 C C . PRO A 1 200 ? -28.081 17.718 -5.999 1.00 74.62 200 PRO A C 1
ATOM 1590 O O . PRO A 1 200 ? -27.225 18.568 -5.763 1.00 74.62 200 PRO A O 1
ATOM 1593 N N . VAL A 1 201 ? -27.890 16.431 -5.694 1.00 80.12 201 VAL A N 1
ATOM 1594 C CA . VAL A 1 201 ? -26.651 15.859 -5.159 1.00 80.12 201 VAL A CA 1
ATOM 1595 C C . VAL A 1 201 ? -26.295 14.640 -5.995 1.00 80.12 201 VAL A C 1
ATOM 1597 O O . VAL A 1 201 ? -27.137 13.767 -6.199 1.00 80.12 201 VAL A O 1
ATOM 1600 N N . ALA A 1 202 ? -25.038 14.553 -6.428 1.00 78.50 202 ALA A N 1
ATOM 1601 C CA . ALA A 1 202 ? -24.544 13.368 -7.107 1.00 78.50 202 ALA A CA 1
ATOM 1602 C C . ALA A 1 202 ? -24.395 12.204 -6.112 1.00 78.50 202 ALA A C 1
ATOM 1604 O O . ALA A 1 202 ? -23.535 12.233 -5.228 1.00 78.50 202 ALA A O 1
ATOM 1605 N N . VAL A 1 203 ? -25.230 11.179 -6.260 1.00 80.06 203 VAL A N 1
ATOM 1606 C CA . VAL A 1 203 ? -25.182 9.934 -5.487 1.00 80.06 203 VAL A CA 1
ATOM 1607 C C . VAL A 1 203 ? -24.930 8.798 -6.462 1.00 80.06 203 VAL A C 1
ATOM 1609 O O . VAL A 1 203 ? -25.671 8.642 -7.421 1.00 80.06 203 VAL A O 1
ATOM 1612 N N . ILE A 1 204 ? -23.903 7.990 -6.209 1.00 83.12 204 ILE A N 1
ATOM 1613 C CA . ILE A 1 204 ? -23.611 6.775 -6.973 1.00 83.12 204 ILE A CA 1
ATOM 1614 C C . ILE A 1 204 ? -23.458 5.640 -5.964 1.00 83.12 204 ILE A C 1
ATOM 1616 O O . ILE A 1 204 ? -22.593 5.692 -5.089 1.00 83.12 204 ILE A O 1
ATOM 1620 N N . ILE A 1 205 ? -24.296 4.617 -6.086 1.00 81.88 205 ILE A N 1
ATOM 1621 C CA . ILE A 1 205 ? -24.246 3.402 -5.278 1.00 81.88 205 ILE A CA 1
ATOM 1622 C C . ILE A 1 205 ? -23.647 2.300 -6.144 1.00 81.88 205 ILE A C 1
ATOM 1624 O O . ILE A 1 205 ? -24.166 1.972 -7.211 1.00 81.88 205 ILE A O 1
ATOM 1628 N N . THR A 1 206 ? -22.543 1.730 -5.667 1.00 85.38 206 THR A N 1
ATOM 1629 C CA . THR A 1 206 ? -21.847 0.624 -6.327 1.00 85.38 206 THR A CA 1
ATOM 1630 C C . THR A 1 206 ? -21.815 -0.594 -5.426 1.00 85.38 206 THR A C 1
ATOM 1632 O O . THR A 1 206 ? -21.719 -0.472 -4.204 1.00 85.38 206 THR A O 1
ATOM 1635 N N . GLN A 1 207 ? -21.878 -1.772 -6.030 1.00 80.06 207 GLN A N 1
ATOM 1636 C CA . GLN A 1 207 ? -21.741 -3.034 -5.324 1.00 80.06 207 GLN A CA 1
ATOM 1637 C C . GLN A 1 207 ? -21.168 -4.073 -6.280 1.00 80.06 207 GLN A C 1
ATOM 1639 O O . GLN A 1 207 ? -21.693 -4.293 -7.365 1.00 80.06 207 GLN A O 1
ATOM 1644 N N . SER A 1 208 ? -20.086 -4.736 -5.881 1.00 76.75 208 SER A N 1
ATOM 1645 C CA . SER A 1 208 ? -19.614 -5.917 -6.605 1.00 76.75 208 SER A CA 1
ATOM 1646 C C . SER A 1 208 ? -20.312 -7.184 -6.099 1.00 76.75 208 SER A C 1
ATOM 1648 O O . SER A 1 208 ? -20.732 -7.228 -4.937 1.00 76.75 208 SER A O 1
ATOM 1650 N N . PRO A 1 209 ? -20.340 -8.270 -6.893 1.00 69.81 209 PRO A N 1
ATOM 1651 C CA . PRO A 1 209 ? -20.794 -9.580 -6.418 1.00 69.81 209 PRO A CA 1
ATOM 1652 C C . PRO A 1 209 ? -20.066 -10.047 -5.145 1.00 69.81 209 PRO A C 1
ATOM 1654 O O . PRO A 1 209 ? -20.658 -10.661 -4.260 1.00 69.81 209 PRO A O 1
ATOM 1657 N N . ILE A 1 210 ? -18.786 -9.685 -5.002 1.00 69.12 210 ILE A N 1
ATOM 1658 C CA . ILE A 1 210 ? -17.997 -9.952 -3.794 1.00 69.12 210 ILE A CA 1
ATOM 1659 C C . ILE A 1 210 ? -18.548 -9.157 -2.600 1.00 69.12 210 ILE A C 1
ATOM 1661 O O . ILE A 1 210 ? -18.771 -9.741 -1.543 1.00 69.12 210 ILE A O 1
ATOM 1665 N N . MET A 1 211 ? -18.816 -7.854 -2.752 1.00 67.25 211 MET A N 1
ATOM 1666 C CA . MET A 1 211 ? -19.439 -7.041 -1.695 1.00 67.25 211 MET A CA 1
ATOM 1667 C C . MET A 1 211 ? -20.805 -7.601 -1.277 1.00 67.25 211 MET A C 1
ATOM 1669 O O . MET A 1 211 ? -21.099 -7.660 -0.085 1.00 67.25 211 MET A O 1
ATOM 1673 N N . LEU A 1 212 ? -21.606 -8.061 -2.243 1.00 61.97 212 LEU A N 1
ATOM 1674 C CA . LEU A 1 212 ? -22.896 -8.703 -1.988 1.00 61.97 212 LEU A CA 1
ATOM 1675 C C . LEU A 1 212 ? -22.735 -10.003 -1.181 1.00 61.97 212 LEU A C 1
ATOM 1677 O O . LEU A 1 212 ? -23.448 -10.214 -0.203 1.00 61.97 212 LEU A O 1
ATOM 1681 N N . SER A 1 213 ? -21.748 -10.839 -1.520 1.00 60.03 213 SER A N 1
ATOM 1682 C CA . SER A 1 213 ? -21.479 -12.092 -0.796 1.00 60.03 213 SER A CA 1
ATOM 1683 C C . SER A 1 213 ? -21.106 -11.888 0.678 1.00 60.03 213 SER A C 1
ATOM 1685 O O . SER A 1 213 ? -21.361 -12.763 1.504 1.00 60.03 213 SER A O 1
ATOM 1687 N N . PHE A 1 214 ? -20.538 -10.731 1.033 1.00 48.94 214 PHE A N 1
ATOM 1688 C CA . PHE A 1 214 ? -20.233 -10.395 2.423 1.00 48.94 214 PHE A CA 1
ATOM 1689 C C . PHE A 1 214 ? -21.468 -9.954 3.217 1.00 48.94 214 PHE A C 1
ATOM 1691 O O . PHE A 1 214 ? -21.511 -10.185 4.421 1.00 48.94 214 PHE A O 1
ATOM 1698 N N . LEU A 1 215 ? -22.485 -9.379 2.565 1.00 50.97 215 LEU A N 1
ATOM 1699 C CA . LEU A 1 215 ? -23.746 -9.014 3.225 1.00 50.97 215 LEU A CA 1
ATOM 1700 C C . LEU A 1 215 ? -24.574 -10.247 3.600 1.00 50.97 215 LEU A C 1
ATOM 1702 O O . LEU A 1 215 ? -25.170 -10.277 4.671 1.00 50.97 215 LEU A O 1
ATOM 1706 N N . VAL A 1 216 ? -24.557 -11.288 2.763 1.00 48.69 216 VAL A N 1
ATOM 1707 C CA . VAL A 1 216 ? -25.273 -12.547 3.036 1.00 48.69 216 VAL A CA 1
ATOM 1708 C C . VAL A 1 216 ? -24.667 -13.295 4.232 1.00 48.69 216 VAL A C 1
ATOM 1710 O O . VAL A 1 216 ? -25.399 -13.896 5.010 1.00 48.69 216 VAL A O 1
ATOM 1713 N N . LYS A 1 217 ? -23.347 -13.195 4.446 1.00 42.03 217 LYS A N 1
ATOM 1714 C CA . LYS A 1 217 ? -22.653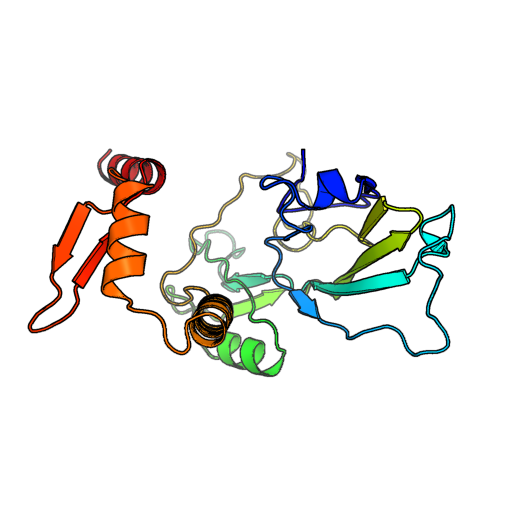 -13.807 5.597 1.00 42.03 217 LYS A CA 1
ATOM 1715 C C . LYS A 1 217 ? -22.940 -13.142 6.948 1.00 42.03 217 LYS A C 1
ATOM 1717 O O . LYS A 1 217 ? -22.543 -13.689 7.964 1.00 42.03 217 LYS A O 1
ATOM 1722 N N . LEU A 1 218 ? -23.559 -11.961 6.966 1.00 36.88 218 LEU A N 1
ATOM 1723 C CA . LEU A 1 218 ? -23.959 -11.268 8.199 1.00 36.88 218 LEU A CA 1
ATOM 1724 C C . LEU A 1 218 ? -25.420 -11.547 8.587 1.00 36.88 218 LEU A C 1
ATOM 1726 O O . LEU A 1 218 ? -25.847 -11.132 9.661 1.00 36.88 218 LEU A O 1
ATOM 1730 N N . LEU A 1 219 ? -26.185 -12.206 7.711 1.00 37.78 219 LEU A N 1
ATOM 1731 C CA . LEU A 1 219 ? -27.609 -12.50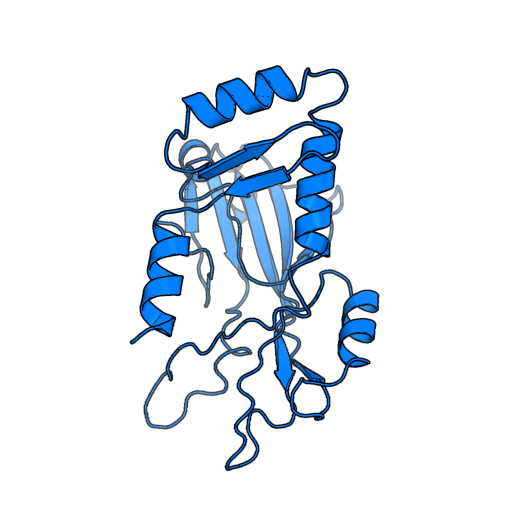8 7.895 1.00 37.78 219 LEU A CA 1
ATOM 1732 C C . LEU A 1 219 ? -27.881 -13.986 8.234 1.00 37.78 219 LEU A C 1
ATOM 1734 O O . LEU A 1 219 ? -29.034 -14.341 8.469 1.00 37.78 219 LEU A O 1
ATOM 1738 N N . LEU A 1 220 ? -26.839 -14.820 8.266 1.00 37.84 220 LEU A N 1
ATOM 1739 C CA . LEU A 1 220 ? -26.847 -16.221 8.702 1.00 37.84 220 LEU A CA 1
ATOM 1740 C C . LEU A 1 220 ? -25.881 -16.381 9.876 1.00 37.84 220 LEU A C 1
ATOM 1742 O O . LEU A 1 220 ? -26.229 -17.134 10.809 1.00 37.84 220 LEU A O 1
#

Sequence (220 aa):
EWDVWPDGHITRIYSRKDAKRPEVNDFHVHWACEGLGAPRKQHRGSLDALEWQEGVRTTRRRCNGVIVCANHESKGGSCAIVVRPTTTKKLIARQLEASCSCGAILVHNNCGIIYDLFKFSERVCFHPRMGATKLVMGRPGINGPQESVATISPVLLNSARVNHERKKVFTKSRGKDIIADFTEFQHQHPDFVIYHTFEPVAVIITQSPIMLSFLVKLLL

Organism: NCBI:txid116603

Foldseek 3Di:
DADLQDFFFDKDKFFLVRCVDPVNPVVHHPFQKAWPDADDPVQAADLADPDQNSFGWPTKIFGQAWKAFPLCPDPPRPGGEIEHAHHDPVRNVVVQVDADPVRGTIDGQGQRWMWIWGHHNSMIITGTPHTRCCRQQPDDDPPGTDDDRYPHDPVCPPVVVVVVVVVVCVVVCVPDDPVVVVVVVCVVPVQFWPDFDPPPHTDTDGDDPVNVVVVVVVVD

Radius of gyration: 21.12 Å; chains: 1; bounding box: 56×45×49 Å

Secondary structure (DSSP, 8-state):
---SS--SS--EEEEHHHHTSTTTGGG---S-EEE--PPPGGG--BTT-SSGGGBEEEEEEEE--EEEEGGGSSTT----BEEPPPSSHHHHHHHHTSBPTTSPBEEEE----EEEEEEETTEEEEEESS-GGGGTS-SPPTT-PPP---B--GGG--HHHHHHHHHHHHHH-TT--HHHHHHHHHHH-TTTEEEEE-SSS-EEEE--HHHHHHHHTT--

pLDDT: mean 73.05, std 17.14, range [29.0, 91.44]